Protein AF-A0A2N5K0R5-F1 (afdb_monomer_lite)

Secondary structure (DSSP, 8-state):
-----HHHHBSEEEEEEE----TTSPTTPPP--EEEEEEB-BTTB-B-TTGGGEEEEEETTT--EEEEEE-SS-BSS-SSSTT--B-SS-SS-TT-TTS-S---TTTTTT--TTTHHHHGGGTTTTSBEEEEEE-TTS-EEEEEETTTTEEEEEETTSSSGGGG-EEPPPPGGGT-TTTT-TTSS--GGGEEEEEEEE-SSEEEEEEEEE-TTT--GGGEEEEEEEEETTTTEEEEEEEEETTS-EEEE----

pLDDT: mean 88.99, std 13.45, range [29.95, 98.75]

Radius of gyration: 18.88 Å; chains: 1; bounding box: 50×38×55 Å

Sequence (253 aa):
MPTANLGQVGSVYGVAYATGTNPAAPVGAQRQKRTFVSAYTKRLTRYGVLGPGGIYVINNSTGTVGGYVTVPDVVPGPNGALYDPGDGSRTLFPNNPGNNRAYTPEMGGLHVENSELNYVPQYVGRTGLGDLDLDAQERYLYTVNLLTKRIVRFDTWSSNPQATYTELPAMSLLSNPSACNGSGASGPRDLQPFGLKVTGTHVYVGFTCTARSSQNRNDLAAGVVRYNLATNAWEGGLWSNGWDGWGLTAFDA

Foldseek 3Di:
DQDDDCQAFKAWDAKEWDQQQDPPDPPPDDRFTKIKTWAFQDQPIWGYQLALQWIKIQRPVVRDIHTDEGDACFADACADPRSRNHNRNDPGQPQCPPVPDDDGRRCRSQRHVPPSPPGRVVCGLQGGWAYWYAEPNNQKIWIASRPVRWIWIFGPPDPRRHVRIDTQDDDVQLVDQCQLQQPVQAGSVQKTWHDWDHYNFKIKIKIWRRCPRPVDLQSTKIWIWIATPVVSDTWFIWMDGPPPDIDRDTPPD

Structure (mmCIF, N/CA/C/O backbone):
data_AF-A0A2N5K0R5-F1
#
_entry.id   AF-A0A2N5K0R5-F1
#
loop_
_atom_site.group_PDB
_atom_site.id
_atom_site.type_symbol
_atom_site.label_atom_id
_atom_site.label_alt_id
_atom_site.label_comp_id
_atom_site.label_asym_id
_atom_site.label_entity_id
_atom_site.label_seq_id
_atom_site.pdbx_PDB_ins_code
_atom_site.Cartn_x
_atom_site.Cartn_y
_atom_site.Cartn_z
_atom_site.occupancy
_atom_site.B_iso_or_equiv
_atom_site.auth_seq_id
_atom_site.auth_comp_id
_atom_site.auth_asym_id
_atom_site.auth_atom_id
_atom_site.pdbx_PDB_model_num
ATOM 1 N N . MET A 1 1 ? -21.760 -13.984 6.821 1.00 52.75 1 MET A N 1
ATOM 2 C CA . MET A 1 1 ? -20.780 -12.882 6.729 1.00 52.75 1 MET A CA 1
ATOM 3 C C . MET A 1 1 ? -21.237 -11.956 5.613 1.00 52.75 1 MET A C 1
ATOM 5 O O . MET A 1 1 ? -21.693 -12.479 4.604 1.00 52.75 1 MET A O 1
ATOM 9 N N . PRO A 1 2 ? -21.185 -10.634 5.790 1.00 61.78 2 PRO A N 1
ATOM 10 C CA . PRO A 1 2 ? -21.524 -9.688 4.732 1.00 61.78 2 PRO A CA 1
ATOM 11 C C . PRO A 1 2 ? -20.508 -9.825 3.596 1.00 61.78 2 PRO A C 1
ATOM 13 O O . PRO A 1 2 ? -19.303 -9.842 3.845 1.00 61.78 2 PRO A O 1
ATOM 16 N N . THR A 1 3 ? -20.984 -9.972 2.363 1.00 73.38 3 THR A N 1
ATOM 17 C CA . THR A 1 3 ? -20.138 -10.150 1.178 1.00 73.38 3 THR A CA 1
ATOM 18 C C . THR A 1 3 ? -19.901 -8.803 0.507 1.00 73.38 3 THR A C 1
ATOM 20 O O . THR A 1 3 ? -20.838 -8.215 -0.032 1.00 73.38 3 THR A O 1
ATOM 23 N N . ALA A 1 4 ? -18.658 -8.318 0.527 1.00 85.25 4 ALA A N 1
ATOM 24 C CA . ALA A 1 4 ? -18.255 -7.183 -0.299 1.00 85.25 4 ALA A CA 1
ATOM 25 C C . ALA A 1 4 ? -18.341 -7.560 -1.787 1.00 85.25 4 ALA A C 1
ATOM 27 O O . ALA A 1 4 ? -17.994 -8.682 -2.164 1.00 85.25 4 ALA A O 1
ATOM 28 N N . ASN A 1 5 ? -18.797 -6.635 -2.630 1.00 89.06 5 ASN A N 1
ATOM 29 C CA . ASN A 1 5 ? -18.862 -6.839 -4.078 1.00 89.06 5 ASN A CA 1
ATOM 30 C C . ASN A 1 5 ? -17.756 -6.071 -4.825 1.00 89.06 5 ASN A C 1
ATOM 32 O O . ASN A 1 5 ? -17.083 -5.204 -4.263 1.00 89.06 5 ASN A O 1
ATOM 36 N N . LEU A 1 6 ? -17.594 -6.382 -6.117 1.00 87.12 6 LEU A N 1
ATOM 37 C CA . LEU A 1 6 ? -16.570 -5.778 -6.975 1.00 87.12 6 LEU A CA 1
ATOM 38 C C . LEU A 1 6 ? -16.653 -4.244 -7.010 1.00 87.12 6 LEU A C 1
ATOM 40 O O . LEU A 1 6 ? -15.619 -3.590 -6.986 1.00 87.12 6 LEU A O 1
ATOM 44 N N . GLY A 1 7 ? -17.858 -3.671 -7.039 1.00 85.94 7 GLY A N 1
ATOM 45 C CA . GLY A 1 7 ? -18.038 -2.219 -7.076 1.00 85.94 7 GLY A CA 1
ATOM 46 C C . GLY A 1 7 ? -17.603 -1.521 -5.787 1.00 85.94 7 GLY A C 1
ATOM 47 O O . GLY A 1 7 ? -17.261 -0.349 -5.822 1.00 85.94 7 GLY A O 1
ATOM 48 N N . GLN A 1 8 ? -17.580 -2.229 -4.656 1.00 91.12 8 GLN A N 1
ATOM 49 C CA . GLN A 1 8 ? -17.204 -1.651 -3.365 1.00 91.12 8 GLN A CA 1
ATOM 50 C C . GLN A 1 8 ? -15.693 -1.663 -3.140 1.00 91.12 8 GLN A C 1
ATOM 52 O O . GLN A 1 8 ? -15.139 -0.647 -2.734 1.00 91.12 8 GLN A O 1
ATOM 57 N N . VAL A 1 9 ? -15.036 -2.801 -3.386 1.00 93.75 9 VAL A N 1
ATOM 58 C CA . VAL A 1 9 ? -13.623 -3.007 -3.005 1.00 93.75 9 VAL A CA 1
ATOM 59 C C . VAL A 1 9 ? -12.702 -3.314 -4.187 1.00 93.75 9 VAL A C 1
ATOM 61 O O . VAL A 1 9 ? -11.490 -3.153 -4.076 1.00 93.75 9 VAL A O 1
ATOM 64 N N . GLY A 1 10 ? -13.256 -3.714 -5.335 1.00 95.00 10 GLY A N 1
ATOM 65 C CA . GLY A 1 10 ? -12.487 -4.061 -6.528 1.00 95.00 10 GLY A CA 1
ATOM 66 C C . GLY A 1 10 ? -11.485 -5.195 -6.309 1.00 95.00 10 GLY A C 1
ATOM 67 O O . GLY A 1 10 ? -11.734 -6.158 -5.581 1.00 95.00 10 GLY A O 1
ATOM 68 N N . SER A 1 11 ? -10.336 -5.078 -6.970 1.00 95.44 11 SER A N 1
ATOM 69 C CA . SER A 1 11 ? -9.191 -5.958 -6.764 1.00 95.44 11 SER A CA 1
ATOM 70 C C . SER A 1 11 ? -8.469 -5.665 -5.445 1.00 95.44 11 SER A C 1
ATOM 72 O O . SER A 1 11 ? -7.890 -4.593 -5.275 1.00 95.44 11 SER A O 1
ATOM 74 N N . VAL A 1 12 ? -8.435 -6.656 -4.548 1.00 96.69 12 VAL A N 1
ATOM 75 C CA . VAL A 1 12 ? -7.760 -6.569 -3.241 1.00 96.69 12 VAL A CA 1
ATOM 76 C C . VAL A 1 12 ? -6.758 -7.701 -3.002 1.00 96.69 12 VAL A C 1
ATOM 78 O O . VAL A 1 12 ? -6.875 -8.768 -3.619 1.00 96.69 12 VAL A O 1
ATOM 81 N N . TYR A 1 13 ? -5.789 -7.485 -2.108 1.00 96.88 13 TYR A N 1
ATOM 82 C CA . TYR A 1 13 ? -4.876 -8.535 -1.629 1.00 96.88 13 TYR A CA 1
ATOM 83 C C . TYR A 1 13 ? -4.703 -8.525 -0.107 1.00 96.88 13 TYR A C 1
ATOM 85 O O . TYR A 1 13 ? -5.049 -9.516 0.532 1.00 96.88 13 TYR A O 1
ATOM 93 N N . GLY A 1 14 ? -4.156 -7.447 0.466 1.00 97.06 14 GLY A N 1
ATOM 94 C CA . GLY A 1 14 ? -3.845 -7.391 1.895 1.00 97.06 14 GLY A CA 1
ATOM 95 C C . GLY A 1 14 ? -5.114 -7.441 2.733 1.00 97.06 14 GLY A C 1
ATOM 96 O O . GLY A 1 14 ? -6.145 -6.901 2.323 1.00 97.06 14 GLY A O 1
ATOM 97 N N . VAL A 1 15 ? -5.048 -8.093 3.894 1.00 97.31 15 VAL A N 1
ATOM 98 C CA . VAL A 1 15 ? -6.184 -8.227 4.811 1.00 97.31 15 VAL A CA 1
ATOM 99 C C . VAL A 1 15 ? -5.730 -8.119 6.262 1.00 97.31 15 VAL A C 1
ATOM 101 O O . VAL A 1 15 ? -4.807 -8.804 6.677 1.00 97.31 15 VAL A O 1
ATOM 104 N N . ALA A 1 16 ? -6.423 -7.302 7.052 1.00 97.88 16 ALA A N 1
ATOM 105 C CA . ALA A 1 16 ? -6.208 -7.216 8.495 1.00 97.88 16 ALA A CA 1
ATOM 106 C C . ALA A 1 16 ? -7.545 -7.235 9.236 1.00 97.88 16 ALA A C 1
ATOM 108 O O . ALA A 1 16 ? -8.521 -6.628 8.794 1.00 97.88 16 ALA A O 1
ATOM 109 N N . TYR A 1 17 ? -7.600 -7.915 10.379 1.00 96.44 17 TYR A N 1
ATOM 110 C CA . TYR A 1 17 ? -8.804 -8.004 11.202 1.00 96.44 17 TYR A CA 1
ATOM 111 C C . TYR A 1 17 ? -8.578 -7.343 12.561 1.00 96.44 17 TYR A C 1
ATOM 113 O O . TYR A 1 17 ? -7.690 -7.745 13.307 1.00 96.44 17 TYR A O 1
ATOM 121 N N . ALA A 1 18 ? -9.421 -6.366 12.889 1.00 95.69 18 ALA A N 1
ATOM 122 C CA . ALA A 1 18 ? -9.497 -5.746 14.203 1.00 95.69 18 ALA A CA 1
ATOM 123 C C . ALA A 1 18 ? -10.693 -6.305 14.979 1.00 95.69 18 ALA A C 1
ATOM 125 O O . ALA A 1 18 ? -11.836 -6.294 14.506 1.00 95.69 18 ALA A O 1
ATOM 126 N N . THR A 1 19 ? -10.450 -6.722 16.216 1.00 93.56 19 THR A N 1
ATOM 127 C CA . THR A 1 19 ? -11.483 -7.098 17.188 1.00 93.56 19 THR A CA 1
ATOM 128 C C . THR A 1 19 ? -12.291 -5.895 17.682 1.00 93.56 19 THR A C 1
ATOM 130 O O . THR A 1 19 ? -13.370 -6.079 18.256 1.00 93.56 19 THR A O 1
ATOM 133 N N . GLY A 1 20 ? -11.790 -4.678 17.451 1.00 87.44 20 GLY A N 1
ATOM 134 C CA . GLY A 1 20 ? -12.379 -3.438 17.947 1.00 87.44 20 GLY A CA 1
ATOM 135 C C . GLY A 1 20 ? -11.923 -3.119 19.365 1.00 87.44 20 GLY A C 1
ATOM 136 O O . GLY A 1 20 ? -12.644 -2.437 20.096 1.00 87.44 20 GLY A O 1
ATOM 137 N N . THR A 1 21 ? -10.770 -3.652 19.775 1.00 87.38 21 THR A N 1
ATOM 138 C CA . THR A 1 21 ? -10.188 -3.354 21.082 1.00 87.38 21 THR A CA 1
ATOM 139 C C . THR A 1 21 ? -9.549 -1.972 21.017 1.00 87.38 21 THR A C 1
ATOM 141 O O . THR A 1 21 ? -8.555 -1.762 20.338 1.00 87.38 21 THR A O 1
ATOM 144 N N . ASN A 1 22 ? -10.145 -1.015 21.723 1.00 88.19 22 ASN A N 1
ATOM 145 C CA . ASN A 1 22 ? -9.608 0.329 21.882 1.00 88.19 22 ASN A CA 1
ATOM 146 C C . ASN A 1 22 ? -9.674 0.696 23.373 1.00 88.19 22 ASN A C 1
ATOM 148 O O . ASN A 1 22 ? -10.747 1.058 23.859 1.00 88.19 22 ASN A O 1
ATOM 152 N N . PRO A 1 23 ? -8.558 0.592 24.114 1.00 85.56 23 PRO A N 1
ATOM 153 C CA . PRO A 1 23 ? -8.482 0.990 25.519 1.00 85.56 23 PRO A CA 1
ATOM 154 C C . PRO A 1 23 ? -8.810 2.467 25.777 1.00 85.56 23 PRO A C 1
ATOM 156 O O . PRO A 1 23 ? -9.144 2.815 26.904 1.00 85.56 23 PRO A O 1
ATOM 159 N N . ALA A 1 24 ? -8.724 3.328 24.759 1.00 83.00 24 ALA A N 1
ATOM 160 C CA . ALA A 1 24 ? -9.085 4.740 24.850 1.00 83.00 24 ALA A CA 1
ATOM 161 C C . ALA A 1 24 ? -10.570 5.013 24.536 1.00 83.00 24 ALA A C 1
ATOM 163 O O . ALA A 1 24 ? -11.002 6.166 24.577 1.00 83.00 24 ALA A O 1
ATOM 164 N N . ALA A 1 25 ? -11.367 3.991 24.201 1.00 85.19 25 ALA A N 1
ATOM 165 C CA . ALA A 1 25 ? -12.791 4.171 23.940 1.00 85.19 25 ALA A CA 1
ATOM 166 C C . ALA A 1 25 ? -13.568 4.493 25.235 1.00 85.19 25 ALA A C 1
ATOM 168 O O . ALA A 1 25 ? -13.226 3.969 26.299 1.00 85.19 25 ALA A O 1
ATOM 169 N N . PRO A 1 26 ? -14.647 5.301 25.163 1.00 86.50 26 PRO A N 1
ATOM 170 C CA . PRO A 1 26 ? -15.515 5.551 26.309 1.00 86.50 26 PRO A CA 1
ATOM 171 C C . PRO A 1 26 ? -16.026 4.253 26.941 1.00 86.50 26 PRO A C 1
ATOM 173 O O . PRO A 1 26 ? -16.330 3.282 26.241 1.00 86.50 26 PRO A O 1
ATOM 176 N N . VAL A 1 27 ? -16.168 4.246 28.268 1.00 86.94 27 VAL A N 1
ATOM 177 C CA . VAL A 1 27 ? -16.727 3.100 28.998 1.00 86.94 27 VAL A CA 1
ATOM 178 C C . VAL A 1 27 ? -18.109 2.760 28.429 1.00 86.94 27 VAL A C 1
ATOM 180 O O . VAL A 1 27 ? -18.975 3.623 28.322 1.00 86.94 27 VAL A O 1
ATOM 183 N N . GLY A 1 28 ? -18.306 1.496 28.044 1.00 83.69 28 GLY A N 1
ATOM 184 C CA . GLY A 1 28 ? -19.554 1.013 27.441 1.00 83.69 28 GLY A CA 1
ATOM 185 C C . GLY A 1 28 ? -19.654 1.176 25.918 1.00 83.69 28 GLY A C 1
ATOM 186 O O . GLY A 1 28 ? -20.652 0.748 25.335 1.00 83.69 28 GLY A O 1
ATOM 187 N N . ALA A 1 29 ? -18.638 1.737 25.251 1.00 84.69 29 ALA A N 1
ATOM 188 C CA . ALA A 1 29 ? -18.601 1.796 23.794 1.00 84.69 29 ALA A CA 1
ATOM 189 C C . ALA A 1 29 ? -18.628 0.387 23.173 1.00 84.69 29 ALA A C 1
ATOM 191 O O . ALA A 1 29 ? -17.930 -0.534 23.605 1.00 84.69 29 ALA A O 1
ATOM 192 N N . GLN A 1 30 ? -19.437 0.227 22.124 1.00 84.31 30 GLN A N 1
ATOM 193 C CA . GLN A 1 30 ? -19.546 -1.035 21.398 1.00 84.31 30 GLN A CA 1
ATOM 194 C C . GLN A 1 30 ? -18.258 -1.319 20.622 1.00 84.31 30 GLN A C 1
ATOM 196 O O . GLN A 1 30 ? -17.796 -0.479 19.844 1.00 84.31 30 GLN A O 1
ATOM 201 N N . ARG A 1 31 ? -17.712 -2.530 20.779 1.00 87.00 31 ARG A N 1
ATOM 202 C CA . ARG A 1 31 ? -16.552 -2.978 19.999 1.00 87.00 31 ARG A CA 1
ATOM 203 C C . ARG A 1 31 ? -16.923 -3.088 18.522 1.00 87.00 31 ARG A C 1
ATOM 205 O O . ARG A 1 31 ? -17.847 -3.813 18.149 1.00 87.00 31 ARG A O 1
ATOM 212 N N . GLN A 1 32 ? -16.169 -2.392 17.682 1.00 87.19 32 GLN A N 1
ATOM 213 C CA . GLN A 1 32 ? -16.345 -2.419 16.235 1.00 87.19 32 GLN A CA 1
ATOM 214 C C . GLN A 1 32 ? -15.381 -3.437 15.630 1.00 87.19 32 GLN A C 1
ATOM 216 O O . GLN A 1 32 ? -14.203 -3.138 15.430 1.00 87.19 32 GLN A O 1
ATOM 221 N N . LYS A 1 33 ? -15.885 -4.639 15.336 1.00 93.38 33 LYS A N 1
ATOM 222 C CA . LYS A 1 33 ? -15.117 -5.653 14.607 1.00 93.38 33 LYS A CA 1
ATOM 223 C C . LYS A 1 33 ? -14.987 -5.204 13.158 1.00 93.38 33 LYS A C 1
ATOM 225 O O . LYS A 1 33 ? -16.002 -4.943 12.510 1.00 93.38 33 LYS A O 1
ATOM 230 N N . ARG A 1 34 ? -13.762 -5.086 12.657 1.00 94.81 34 ARG A N 1
ATOM 231 C CA . ARG A 1 34 ? -13.482 -4.531 11.327 1.00 94.81 34 ARG A CA 1
ATOM 232 C C . ARG A 1 34 ? -12.538 -5.446 10.565 1.00 94.81 34 ARG A C 1
ATOM 234 O O . ARG A 1 34 ? -11.538 -5.888 11.116 1.00 94.81 34 ARG A O 1
ATOM 241 N N . THR A 1 35 ? -12.834 -5.685 9.295 1.00 96.88 35 THR A N 1
ATOM 242 C CA . THR A 1 35 ? -11.908 -6.314 8.348 1.00 96.88 35 THR A CA 1
ATOM 243 C C . THR A 1 35 ? -11.479 -5.257 7.347 1.00 96.88 35 THR A C 1
ATOM 245 O O . THR A 1 35 ? -12.324 -4.685 6.661 1.00 96.88 35 THR A O 1
ATOM 248 N N . PHE A 1 36 ? -10.184 -4.984 7.279 1.00 98.06 36 PHE A N 1
ATOM 249 C CA . PHE A 1 36 ? -9.587 -4.076 6.312 1.00 98.06 36 PHE A CA 1
ATOM 250 C C . PHE A 1 36 ? -9.066 -4.869 5.124 1.00 98.06 36 PHE A C 1
ATOM 252 O O . PHE A 1 36 ? -8.516 -5.952 5.315 1.00 98.06 36 PHE A O 1
ATOM 259 N N . VAL A 1 37 ? -9.218 -4.325 3.919 1.00 97.94 37 VAL A N 1
ATOM 260 C CA . VAL A 1 37 ? -8.640 -4.892 2.696 1.00 97.94 37 VAL A CA 1
ATOM 261 C C . VAL A 1 37 ? -7.990 -3.804 1.851 1.00 97.94 37 VAL A C 1
ATOM 263 O O . VAL A 1 37 ? -8.532 -2.705 1.747 1.00 97.94 37 VAL A O 1
ATOM 266 N N . SER A 1 38 ? -6.832 -4.091 1.260 1.00 98.19 38 SER A N 1
ATOM 267 C CA . SER A 1 38 ? -6.057 -3.121 0.476 1.00 98.19 38 SER A CA 1
ATOM 268 C C . SER A 1 38 ? -6.185 -3.368 -1.026 1.00 98.19 38 SER A C 1
ATOM 270 O O . SER A 1 38 ? -6.202 -4.516 -1.481 1.00 98.19 38 SER A O 1
ATOM 272 N N . ALA A 1 39 ? -6.282 -2.286 -1.800 1.00 98.25 39 ALA A N 1
ATOM 273 C CA . ALA A 1 39 ? -6.324 -2.315 -3.255 1.00 98.25 39 ALA A CA 1
ATOM 274 C C . ALA A 1 39 ? -5.012 -2.863 -3.825 1.00 98.25 39 ALA A C 1
ATOM 276 O O . ALA A 1 39 ? -3.928 -2.404 -3.478 1.00 98.25 39 ALA A O 1
ATOM 277 N N . TYR A 1 40 ? -5.107 -3.822 -4.741 1.00 97.38 40 TYR A N 1
ATOM 278 C CA . TYR A 1 40 ? -3.944 -4.465 -5.347 1.00 97.38 40 TYR A CA 1
ATOM 279 C C . TYR A 1 40 ? -4.123 -4.600 -6.853 1.00 97.38 40 TYR A C 1
ATOM 281 O O . TYR A 1 40 ? -5.203 -4.928 -7.342 1.00 97.38 40 TYR A O 1
ATOM 289 N N . THR A 1 41 ? -3.047 -4.395 -7.604 1.00 95.69 41 THR A N 1
ATOM 290 C CA . THR A 1 41 ? -3.090 -4.475 -9.066 1.00 95.69 41 THR A CA 1
ATOM 291 C C . THR A 1 41 ? -3.192 -5.927 -9.531 1.00 95.69 41 THR A C 1
ATOM 293 O O . THR A 1 41 ? -2.247 -6.703 -9.381 1.00 95.69 41 THR A O 1
ATOM 296 N N . LYS A 1 42 ? -4.315 -6.293 -10.160 1.00 93.00 42 LYS A N 1
ATOM 297 C CA . LYS A 1 42 ? -4.504 -7.588 -10.838 1.00 93.00 42 LYS A CA 1
ATOM 298 C C . LYS A 1 42 ? -4.857 -7.360 -12.297 1.00 93.00 42 LYS A C 1
ATOM 300 O O . LYS A 1 42 ? -5.601 -6.447 -12.626 1.00 93.00 42 LYS A O 1
ATOM 305 N N . ARG A 1 43 ? -4.370 -8.229 -13.184 1.00 89.50 43 ARG A N 1
ATOM 306 C CA . ARG A 1 43 ? -4.781 -8.194 -14.596 1.00 89.50 43 ARG A CA 1
ATOM 307 C C . ARG A 1 43 ? -6.292 -8.386 -14.715 1.00 89.50 43 ARG A C 1
ATOM 309 O O . ARG A 1 43 ? -6.866 -9.210 -14.001 1.00 89.50 43 ARG A O 1
ATOM 316 N N . LEU A 1 44 ? -6.901 -7.669 -15.656 1.00 86.44 44 LEU A N 1
ATOM 317 C CA . LEU A 1 44 ? -8.312 -7.786 -16.038 1.00 86.44 44 LEU A CA 1
ATOM 318 C C . LEU A 1 44 ? -9.304 -7.510 -14.897 1.00 86.44 44 LEU A C 1
ATOM 320 O O . LEU A 1 44 ? -10.475 -7.871 -14.999 1.00 86.44 44 LEU A O 1
ATOM 324 N N . THR A 1 45 ? -8.853 -6.886 -13.807 1.00 90.38 45 THR A N 1
ATOM 325 C CA . THR A 1 45 ? -9.691 -6.595 -12.644 1.00 90.38 45 THR A CA 1
ATOM 326 C C . THR A 1 45 ? -9.455 -5.164 -12.198 1.00 90.38 45 THR A C 1
ATOM 328 O O . THR A 1 45 ? -8.366 -4.820 -11.762 1.00 90.38 45 THR A O 1
ATOM 331 N N . ARG A 1 46 ? -10.506 -4.355 -12.286 1.00 92.31 46 ARG A N 1
ATOM 332 C CA . ARG A 1 46 ? -10.538 -2.955 -11.848 1.00 92.31 46 ARG A CA 1
ATOM 333 C C . ARG A 1 46 ? -10.421 -2.808 -10.325 1.00 92.31 46 ARG A C 1
ATOM 335 O O . ARG A 1 46 ? -10.722 -3.738 -9.568 1.00 92.31 46 ARG A O 1
ATOM 342 N N . TYR A 1 47 ? -10.010 -1.625 -9.883 1.00 95.56 47 TYR A N 1
ATOM 343 C CA . TYR A 1 47 ? -10.025 -1.218 -8.478 1.00 95.56 47 TYR A CA 1
ATOM 344 C C . TYR A 1 47 ? -11.444 -0.866 -8.012 1.00 95.56 47 TYR A C 1
ATOM 346 O O . TYR A 1 47 ? -12.372 -0.769 -8.815 1.00 95.56 47 TYR A O 1
ATOM 354 N N . GLY A 1 48 ? -11.609 -0.705 -6.698 1.00 95.31 48 GLY A N 1
ATOM 355 C CA . GLY A 1 48 ? -12.839 -0.179 -6.112 1.00 95.31 48 GLY A CA 1
ATOM 356 C C . GLY A 1 48 ? -12.909 1.347 -6.194 1.00 95.31 48 GLY A C 1
ATOM 357 O O . GLY A 1 48 ? -12.060 1.997 -6.806 1.00 95.31 48 GLY A O 1
ATOM 358 N N . VAL A 1 49 ? -13.902 1.919 -5.513 1.00 94.50 49 VAL A N 1
ATOM 359 C CA . VAL A 1 49 ? -14.216 3.362 -5.554 1.00 94.50 49 VAL A CA 1
ATOM 360 C C . VAL A 1 49 ? -13.090 4.280 -5.075 1.00 94.50 49 VAL A C 1
ATOM 362 O O . VAL A 1 49 ? -13.065 5.446 -5.447 1.00 94.50 49 VAL A O 1
ATOM 365 N N . LEU A 1 50 ? -12.157 3.777 -4.261 1.00 97.06 50 LEU A N 1
ATOM 366 C CA . LEU A 1 50 ? -10.997 4.543 -3.788 1.00 97.06 50 LEU A CA 1
ATOM 367 C C . LEU A 1 50 ? -9.769 4.394 -4.701 1.00 97.06 50 LEU A C 1
ATOM 369 O O . LEU A 1 50 ? -8.713 4.964 -4.438 1.00 97.06 50 LEU A O 1
ATOM 373 N N . GLY A 1 51 ? -9.891 3.605 -5.765 1.00 96.94 51 GLY A N 1
ATOM 374 C CA . GLY A 1 51 ? -8.829 3.355 -6.720 1.00 96.94 51 GLY A CA 1
ATOM 375 C C . GLY A 1 51 ? -7.637 2.575 -6.153 1.00 96.94 51 GLY A C 1
ATOM 376 O O . GLY A 1 51 ? -7.795 1.802 -5.201 1.00 96.94 51 GLY A O 1
ATOM 377 N N . PRO A 1 52 ? -6.445 2.716 -6.761 1.00 97.19 52 PRO A N 1
ATOM 378 C CA . PRO A 1 52 ? -5.298 1.840 -6.516 1.00 97.19 52 PRO A CA 1
ATOM 379 C C . PRO A 1 52 ? -4.678 2.019 -5.128 1.00 97.19 52 PRO A C 1
ATOM 381 O O . PRO A 1 52 ? -3.976 1.128 -4.662 1.00 97.19 52 PRO A O 1
ATOM 384 N N . GLY A 1 53 ? -4.939 3.150 -4.470 1.00 98.12 53 GLY A N 1
ATOM 385 C CA . GLY A 1 53 ? -4.450 3.458 -3.125 1.00 98.12 53 GLY A CA 1
ATOM 386 C C . GLY A 1 53 ? -5.465 3.147 -2.033 1.00 98.12 53 GLY A C 1
ATOM 387 O O . GLY A 1 53 ? -5.233 3.463 -0.869 1.00 98.12 53 GLY A O 1
ATOM 388 N N . GLY A 1 54 ? -6.617 2.585 -2.400 1.00 98.38 54 GLY A N 1
ATOM 389 C CA . GLY A 1 54 ? -7.729 2.377 -1.489 1.00 98.38 54 GLY A CA 1
ATOM 390 C C . GLY A 1 54 ? -7.454 1.307 -0.442 1.00 98.38 54 GLY A C 1
ATOM 391 O O . GLY A 1 54 ? -7.122 0.170 -0.770 1.00 98.38 54 GLY A O 1
ATOM 392 N N . ILE A 1 55 ? -7.697 1.641 0.820 1.00 98.75 55 ILE A N 1
ATOM 393 C CA . ILE A 1 55 ? -7.979 0.666 1.870 1.00 98.75 55 ILE A CA 1
ATOM 394 C C . ILE A 1 55 ? -9.476 0.745 2.154 1.00 98.75 55 ILE A C 1
ATOM 396 O O . ILE A 1 55 ? -10.024 1.825 2.377 1.00 98.75 55 ILE A O 1
ATOM 400 N N . TYR A 1 56 ? -10.141 -0.402 2.151 1.00 98.12 56 TYR A N 1
ATOM 401 C CA . TYR A 1 56 ? -11.572 -0.533 2.406 1.00 98.12 56 TYR A CA 1
ATOM 402 C C . TYR A 1 56 ? -11.796 -1.208 3.752 1.00 98.12 56 TYR A C 1
ATOM 404 O O . TYR A 1 56 ? -10.955 -1.975 4.221 1.00 98.12 56 TYR A O 1
ATOM 412 N N . VAL A 1 57 ? -12.945 -0.944 4.367 1.00 96.94 57 VAL A N 1
ATOM 413 C CA . VAL A 1 57 ? -13.341 -1.535 5.642 1.00 96.94 57 VAL A CA 1
ATOM 414 C C . VAL A 1 57 ? -14.695 -2.216 5.519 1.00 96.94 57 VAL A C 1
ATOM 416 O O . VAL A 1 57 ? -15.662 -1.666 4.991 1.00 96.94 57 VAL A O 1
ATOM 419 N N . ILE A 1 58 ? -14.760 -3.429 6.048 1.00 95.50 58 ILE A N 1
ATOM 420 C CA . ILE A 1 58 ? -15.985 -4.171 6.302 1.00 95.50 58 ILE A CA 1
ATOM 421 C C . ILE A 1 58 ? -16.223 -4.075 7.806 1.00 95.50 58 ILE A C 1
ATOM 423 O O . ILE A 1 58 ? -15.399 -4.536 8.596 1.00 95.50 58 ILE A O 1
ATOM 427 N N . ASN A 1 59 ? -17.332 -3.469 8.220 1.00 92.50 59 ASN A N 1
ATOM 428 C CA . ASN A 1 59 ? -17.781 -3.550 9.603 1.00 92.50 59 ASN A CA 1
ATOM 429 C C . ASN A 1 59 ? -18.443 -4.917 9.796 1.00 92.50 59 ASN A C 1
ATOM 431 O O . ASN A 1 59 ? -19.528 -5.175 9.282 1.00 92.50 59 ASN A O 1
ATOM 435 N N . ASN A 1 60 ? -17.789 -5.815 10.524 1.00 91.12 60 ASN A N 1
ATOM 436 C CA . ASN A 1 60 ? -18.276 -7.174 10.737 1.00 91.12 60 ASN A CA 1
ATOM 437 C C . ASN A 1 60 ? -19.456 -7.230 11.721 1.00 91.12 60 ASN A C 1
ATOM 439 O O . ASN A 1 60 ? -20.132 -8.256 11.774 1.00 91.12 60 ASN A O 1
ATOM 443 N N . SER A 1 61 ? -19.707 -6.161 12.487 1.00 86.12 61 SER A N 1
ATOM 444 C CA . SER A 1 61 ? -20.846 -6.062 13.407 1.00 86.12 61 SER A CA 1
ATOM 445 C C . SER A 1 61 ? -22.139 -5.669 12.682 1.00 86.12 61 SER A C 1
ATOM 447 O O . SER A 1 61 ? -23.192 -6.218 12.987 1.00 86.12 61 SER A O 1
ATOM 449 N N . THR A 1 62 ? -22.073 -4.742 11.721 1.00 88.75 62 THR A N 1
ATOM 450 C CA . THR A 1 62 ? -23.251 -4.228 10.983 1.00 88.75 62 THR A CA 1
ATOM 451 C C . THR A 1 62 ? -23.381 -4.790 9.569 1.00 88.75 62 THR A C 1
ATOM 453 O O . THR A 1 62 ? -24.443 -4.734 8.960 1.00 88.75 62 THR A O 1
ATOM 456 N N . GLY A 1 63 ? -22.284 -5.302 9.026 1.00 88.94 63 GLY A N 1
ATOM 457 C CA . GLY A 1 63 ? -22.162 -5.768 7.657 1.00 88.94 63 GLY A CA 1
ATOM 458 C C . GLY A 1 63 ? -22.015 -4.706 6.582 1.00 88.94 63 GLY A C 1
ATOM 459 O O . GLY A 1 63 ? -22.083 -5.021 5.396 1.00 88.94 63 GLY A O 1
ATOM 460 N N . THR A 1 64 ? -21.773 -3.461 6.978 1.00 92.44 64 THR A N 1
ATOM 461 C CA . THR A 1 64 ? -21.534 -2.363 6.043 1.00 92.44 64 THR A CA 1
ATOM 462 C C . THR A 1 64 ? -20.120 -2.425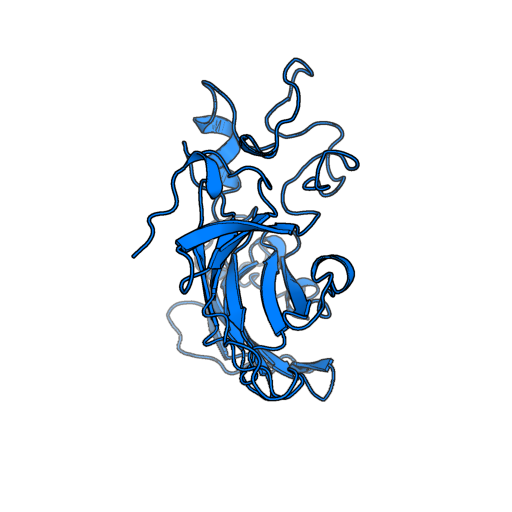 5.474 1.00 92.44 64 THR A C 1
ATOM 464 O O . THR A 1 64 ? -19.163 -2.650 6.216 1.00 92.44 64 THR A O 1
ATOM 467 N N . VAL A 1 65 ? -19.984 -2.164 4.176 1.00 95.31 65 VAL A N 1
ATOM 468 C CA . VAL A 1 65 ? -18.699 -2.080 3.467 1.00 95.31 65 VAL A CA 1
ATOM 469 C C . VAL A 1 65 ? -18.519 -0.656 2.956 1.00 95.31 65 VAL A C 1
ATOM 471 O O . VAL A 1 65 ? -19.463 -0.086 2.408 1.00 95.31 65 VAL A O 1
ATOM 474 N N . GLY A 1 66 ? -17.326 -0.089 3.110 1.00 94.94 66 GLY A N 1
ATOM 475 C CA . GLY A 1 66 ? -17.021 1.254 2.625 1.00 94.94 66 GLY A CA 1
ATOM 476 C C . GLY A 1 66 ? -15.528 1.504 2.450 1.00 94.94 66 GLY A C 1
ATOM 477 O O . GLY A 1 66 ? -14.692 0.679 2.819 1.00 94.94 66 GLY A O 1
ATOM 478 N N . GLY A 1 67 ? -15.198 2.661 1.881 1.00 96.62 67 GLY A N 1
ATOM 479 C CA . GLY A 1 67 ? -13.831 3.171 1.876 1.00 96.62 67 GLY A CA 1
ATOM 480 C C . GLY A 1 67 ? -13.367 3.520 3.292 1.00 96.62 67 GLY A C 1
ATOM 481 O O . GLY A 1 67 ? -14.169 3.973 4.108 1.00 96.62 67 GLY A O 1
ATOM 482 N N . TYR A 1 68 ? -12.089 3.292 3.586 1.00 97.88 68 TYR A N 1
ATOM 483 C CA . TYR A 1 68 ? -11.484 3.625 4.874 1.00 97.88 68 TYR A CA 1
ATOM 484 C C . TYR A 1 68 ? -10.499 4.790 4.745 1.00 97.88 68 TYR A C 1
ATOM 486 O O . TYR A 1 68 ? -10.736 5.849 5.318 1.00 97.88 68 TYR A O 1
ATOM 494 N N . VAL A 1 69 ? -9.427 4.607 3.972 1.00 98.69 69 VAL A N 1
ATOM 495 C CA . VAL A 1 69 ? -8.381 5.612 3.712 1.00 98.69 69 VAL A CA 1
ATOM 496 C C . VAL A 1 69 ? -7.784 5.400 2.321 1.00 98.69 69 VAL A C 1
ATOM 498 O O . VAL A 1 69 ? -7.965 4.337 1.721 1.00 98.69 69 VAL A O 1
ATOM 501 N N . THR A 1 70 ? -7.052 6.390 1.821 1.00 98.50 70 THR A N 1
ATOM 502 C CA . THR A 1 70 ? -6.286 6.322 0.572 1.00 98.50 70 THR A CA 1
ATOM 503 C C . THR A 1 70 ? -4.807 6.596 0.810 1.00 98.50 70 THR A C 1
ATOM 505 O O . THR A 1 70 ? -4.441 7.497 1.568 1.00 98.50 70 THR A O 1
ATOM 508 N N . VAL A 1 71 ? -3.961 5.823 0.135 1.00 98.69 71 VAL A N 1
ATOM 509 C CA . VAL A 1 71 ? -2.505 5.988 0.075 1.00 98.69 71 VAL A CA 1
ATOM 510 C C . VAL A 1 71 ? -2.142 6.617 -1.279 1.00 98.69 71 VAL A C 1
ATOM 512 O O . VAL A 1 71 ? -2.548 6.061 -2.303 1.00 98.69 71 VAL A O 1
ATOM 515 N N . PRO A 1 72 ? -1.414 7.746 -1.308 1.00 98.25 72 PRO A N 1
ATOM 516 C CA . PRO A 1 72 ? -0.997 8.389 -2.553 1.00 98.25 72 PRO A CA 1
ATOM 517 C C . PRO A 1 72 ? 0.180 7.654 -3.214 1.00 98.25 72 PRO A C 1
ATOM 519 O O . PRO A 1 72 ? 0.752 6.728 -2.634 1.00 98.25 72 PRO A O 1
ATOM 522 N N . ASP A 1 73 ? 0.558 8.083 -4.421 1.00 97.88 73 ASP A N 1
ATOM 523 C CA . ASP A 1 73 ? 1.790 7.658 -5.110 1.00 97.88 73 ASP A CA 1
ATOM 524 C C . ASP A 1 73 ? 1.903 6.131 -5.286 1.00 97.88 73 ASP A C 1
ATOM 526 O O . ASP A 1 73 ? 2.923 5.505 -4.998 1.00 97.88 73 ASP A O 1
ATOM 530 N N . VAL A 1 74 ? 0.821 5.487 -5.713 1.00 98.12 74 VAL A N 1
ATOM 531 C CA . VAL A 1 74 ? 0.702 4.020 -5.815 1.00 98.12 74 VAL A CA 1
ATOM 532 C C . VAL A 1 74 ? 0.739 3.498 -7.251 1.00 98.12 74 VAL A C 1
ATOM 534 O O . VAL A 1 74 ? 0.848 2.284 -7.461 1.00 98.12 74 VAL A O 1
ATOM 537 N N . VAL A 1 75 ? 0.648 4.381 -8.249 1.00 96.94 75 VAL A N 1
ATOM 538 C CA . VAL A 1 75 ? 0.810 4.070 -9.677 1.00 96.94 75 VAL A CA 1
ATOM 539 C C . VAL A 1 75 ? 1.667 5.141 -10.369 1.00 96.94 75 VAL A C 1
ATOM 541 O O . VAL A 1 75 ? 1.645 6.300 -9.963 1.00 96.94 75 VAL A O 1
ATOM 544 N N . PRO A 1 76 ? 2.397 4.807 -11.447 1.00 95.50 76 PRO A N 1
ATOM 545 C CA . PRO A 1 76 ? 3.040 5.824 -12.269 1.00 95.50 76 PRO A CA 1
ATOM 546 C C . PRO A 1 76 ? 1.996 6.750 -12.892 1.00 95.50 76 PRO A C 1
ATOM 548 O O . PRO A 1 76 ? 1.030 6.254 -13.474 1.00 95.50 76 PRO A O 1
ATOM 551 N N . GLY A 1 77 ? 2.176 8.066 -12.839 1.00 95.00 77 GLY A N 1
ATOM 552 C CA . GLY A 1 77 ? 1.194 8.987 -13.422 1.00 95.00 77 GLY A CA 1
ATOM 553 C C . GLY A 1 77 ? 1.348 10.435 -12.971 1.00 95.00 77 GLY A C 1
ATOM 554 O O . GLY A 1 77 ? 2.281 10.742 -12.240 1.00 95.00 77 GLY A O 1
ATOM 555 N N . PRO A 1 78 ? 0.452 11.329 -13.415 1.00 95.38 78 PRO A N 1
ATOM 556 C CA . PRO A 1 78 ? 0.426 12.712 -12.963 1.00 95.38 78 PRO A CA 1
ATOM 557 C C . PRO A 1 78 ? -0.137 12.827 -11.544 1.00 95.38 78 PRO A C 1
ATOM 559 O O . PRO A 1 78 ? -0.982 12.030 -11.132 1.00 95.38 78 PRO A O 1
ATOM 562 N N . ASN A 1 79 ? 0.273 13.884 -10.846 1.00 95.12 79 ASN A N 1
ATOM 563 C CA . ASN A 1 79 ? -0.294 14.278 -9.554 1.00 95.12 79 ASN A CA 1
ATOM 564 C C . ASN A 1 79 ? -1.613 15.046 -9.749 1.00 95.12 79 ASN A C 1
ATOM 566 O O . ASN A 1 79 ? -1.871 15.581 -10.831 1.00 95.12 79 ASN A O 1
ATOM 570 N N . GLY A 1 80 ? -2.425 15.161 -8.694 1.00 93.19 80 GLY A N 1
ATOM 571 C CA . GLY A 1 80 ? -3.626 16.006 -8.678 1.00 93.19 80 GLY A CA 1
ATOM 572 C C . GLY A 1 80 ? -4.895 15.329 -9.200 1.00 93.19 80 GLY A C 1
ATOM 573 O O . GLY A 1 80 ? -5.910 15.996 -9.403 1.00 93.19 80 GLY A O 1
ATOM 574 N N . ALA A 1 81 ? -4.855 14.017 -9.446 1.00 94.25 81 ALA A N 1
ATOM 575 C CA . ALA A 1 81 ? -6.053 13.231 -9.721 1.00 94.25 81 ALA A CA 1
ATOM 576 C C . ALA A 1 81 ? -6.791 12.892 -8.415 1.00 94.25 81 ALA A C 1
ATOM 578 O O . ALA A 1 81 ? -6.222 12.955 -7.331 1.00 94.25 81 ALA A O 1
ATOM 579 N N . LEU A 1 82 ? -8.063 12.487 -8.496 1.00 95.81 82 LEU A N 1
ATOM 580 C CA . LEU A 1 82 ? -8.815 12.092 -7.302 1.00 95.81 82 LEU A CA 1
ATOM 581 C C . LEU A 1 82 ? -8.087 10.955 -6.551 1.00 95.81 82 LEU A C 1
ATOM 583 O O . LEU A 1 82 ? -7.812 9.909 -7.146 1.00 95.81 82 LEU A O 1
ATOM 587 N N . TYR A 1 83 ? -7.833 11.181 -5.255 1.00 95.75 83 TYR A N 1
ATOM 588 C CA . TYR A 1 83 ? -7.044 10.340 -4.334 1.00 95.75 83 TYR A CA 1
ATOM 589 C C . TYR A 1 83 ? -5.528 10.303 -4.585 1.00 95.75 83 TYR A C 1
ATOM 591 O O . TYR A 1 83 ? -4.846 9.484 -3.975 1.00 95.75 83 TYR A O 1
ATOM 599 N N . ASP A 1 84 ? -5.018 11.167 -5.467 1.00 96.88 84 ASP A N 1
ATOM 600 C CA . ASP A 1 84 ? -3.596 11.339 -5.792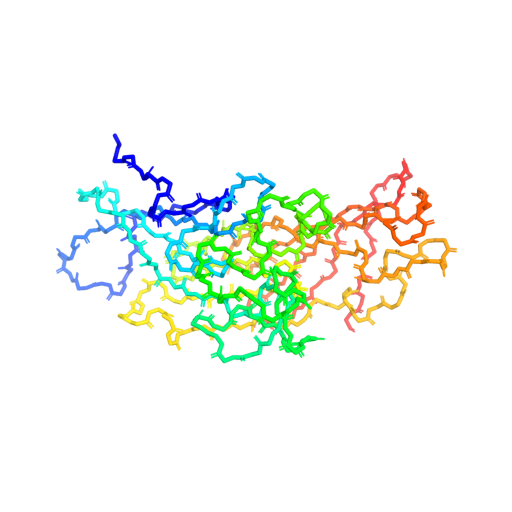 1.00 96.88 84 ASP A CA 1
ATOM 601 C C . ASP A 1 84 ? -2.814 10.023 -5.977 1.00 96.88 84 ASP A C 1
ATOM 603 O O . ASP A 1 84 ? -1.762 9.819 -5.374 1.00 96.88 84 ASP A O 1
ATOM 607 N N . PRO A 1 85 ? -3.298 9.082 -6.812 1.00 96.81 85 PRO A N 1
ATOM 608 C CA . PRO A 1 85 ? -2.620 7.802 -6.974 1.00 96.81 85 PRO A CA 1
ATOM 609 C C . PRO A 1 85 ? -1.323 7.899 -7.788 1.00 96.81 85 PRO A C 1
ATOM 611 O O . PRO A 1 85 ? -0.537 6.957 -7.756 1.00 96.81 85 PRO A O 1
ATOM 614 N N . GLY A 1 86 ? -1.146 8.961 -8.579 1.00 97.25 86 GLY A N 1
ATOM 615 C CA . GLY A 1 86 ? 0.006 9.153 -9.454 1.00 97.25 86 GLY A CA 1
ATOM 616 C C . GLY A 1 86 ? 1.210 9.685 -8.689 1.00 97.25 86 GLY A C 1
ATOM 617 O O . GLY A 1 86 ? 1.047 10.585 -7.884 1.00 97.25 86 GLY A O 1
ATOM 618 N N . ASP A 1 87 ? 2.390 9.143 -8.981 1.00 96.88 87 ASP A N 1
ATOM 619 C CA . ASP A 1 87 ? 3.674 9.481 -8.342 1.00 96.88 87 ASP A CA 1
ATOM 620 C C . ASP A 1 87 ? 4.426 10.679 -8.964 1.00 96.88 87 ASP A C 1
ATOM 622 O O . ASP A 1 87 ? 5.578 10.959 -8.625 1.00 96.88 87 ASP A O 1
ATOM 626 N N . GLY A 1 88 ? 3.839 11.333 -9.963 1.00 96.88 88 GLY A N 1
ATOM 627 C CA . GLY A 1 88 ? 4.426 12.459 -10.688 1.00 96.88 88 GLY A CA 1
ATOM 628 C C . GLY A 1 88 ? 5.474 12.064 -11.729 1.00 96.88 88 GLY A C 1
ATOM 629 O O . GLY A 1 88 ? 6.012 12.934 -12.416 1.00 96.88 88 GLY A O 1
ATOM 630 N N . SER A 1 89 ? 5.759 10.770 -11.909 1.00 95.56 89 SER A N 1
ATOM 631 C CA . SER A 1 89 ? 6.781 10.293 -12.852 1.00 95.56 89 SER A CA 1
ATOM 632 C C . SER A 1 89 ? 6.391 10.470 -14.322 1.00 95.56 89 SER A C 1
ATOM 634 O O . SER A 1 89 ? 7.232 10.330 -15.216 1.00 95.56 89 SER A O 1
ATOM 636 N N . ARG A 1 90 ? 5.111 10.753 -14.604 1.00 93.88 90 ARG A N 1
ATOM 637 C CA . ARG A 1 90 ? 4.575 10.909 -15.962 1.00 93.88 90 ARG A CA 1
ATOM 638 C C . ARG A 1 90 ? 3.565 12.047 -16.018 1.00 93.88 90 ARG A C 1
ATOM 640 O O . ARG A 1 90 ? 2.820 12.280 -15.079 1.00 93.88 90 ARG A O 1
ATOM 647 N N . THR A 1 91 ? 3.467 12.692 -17.174 1.00 93.38 91 THR A N 1
ATOM 648 C CA . THR A 1 91 ? 2.436 13.710 -17.441 1.00 93.38 91 THR A CA 1
ATOM 649 C C . THR A 1 91 ? 1.040 13.116 -17.628 1.00 93.38 91 THR A C 1
ATOM 651 O O . THR A 1 91 ? 0.045 13.800 -17.418 1.00 93.38 91 THR A O 1
ATOM 654 N N . LEU A 1 92 ? 0.960 11.847 -18.032 1.00 93.06 92 LEU A N 1
ATOM 655 C CA . LEU A 1 92 ? -0.279 11.110 -18.261 1.00 93.06 92 LEU A CA 1
ATOM 656 C C . LEU A 1 92 ? -0.201 9.747 -17.583 1.00 93.06 92 LEU A C 1
ATOM 658 O O . LEU A 1 92 ? 0.867 9.129 -17.507 1.00 93.06 92 LEU A O 1
ATOM 662 N N . PHE A 1 93 ? -1.350 9.261 -17.120 1.00 93.12 93 PHE A N 1
ATOM 663 C CA . PHE A 1 93 ? -1.448 7.902 -16.614 1.00 93.12 93 PHE A CA 1
ATOM 664 C C . PHE A 1 93 ? -1.111 6.883 -17.716 1.00 93.12 93 PHE A C 1
ATOM 666 O O . PHE A 1 93 ? -1.436 7.109 -18.887 1.00 93.12 93 PHE A O 1
ATOM 673 N N . PRO A 1 94 ? -0.500 5.735 -17.369 1.00 90.25 94 PRO A N 1
ATOM 674 C CA . PRO A 1 94 ? -0.237 4.640 -18.295 1.00 90.25 94 PRO A CA 1
ATOM 675 C C . PRO A 1 94 ? -1.455 4.205 -19.107 1.00 90.25 94 PRO A C 1
ATOM 677 O O . PRO A 1 94 ? -1.297 3.819 -20.264 1.00 90.25 94 PRO A O 1
ATOM 680 N N . ASN A 1 95 ? -2.653 4.308 -18.532 1.00 87.81 95 ASN A N 1
ATOM 681 C CA . ASN A 1 95 ? -3.892 3.956 -19.206 1.00 87.81 95 ASN A CA 1
ATOM 682 C C . ASN A 1 95 ? -4.413 4.995 -20.213 1.00 87.81 95 ASN A C 1
ATOM 684 O O . ASN A 1 95 ? -5.384 4.713 -20.914 1.00 87.81 95 ASN A O 1
ATOM 688 N N . ASN A 1 96 ? -3.780 6.166 -20.310 1.00 88.38 96 ASN A N 1
ATOM 689 C CA . ASN A 1 96 ? -4.178 7.266 -21.183 1.00 88.38 96 ASN A CA 1
ATOM 690 C C . ASN A 1 96 ? -3.002 7.787 -22.043 1.00 88.38 96 ASN A C 1
ATOM 692 O O . ASN A 1 96 ? -2.656 8.966 -21.978 1.00 88.38 96 ASN A O 1
ATOM 696 N N . PRO A 1 97 ? -2.359 6.945 -22.875 1.00 79.44 97 PRO A N 1
ATOM 697 C CA . PRO A 1 97 ? -1.171 7.355 -23.629 1.00 79.44 97 PRO A CA 1
ATOM 698 C C . PRO A 1 97 ? -1.457 8.399 -24.723 1.00 79.44 97 PRO A C 1
ATOM 700 O O . PRO A 1 97 ? -0.547 9.117 -25.123 1.00 79.44 97 PRO A O 1
ATOM 703 N N . GLY A 1 98 ? -2.699 8.482 -25.216 1.00 82.69 98 GLY A N 1
ATOM 704 C CA . GLY A 1 98 ? -3.111 9.399 -26.289 1.00 82.69 98 GLY A CA 1
ATOM 705 C C . GLY A 1 98 ? -3.939 10.594 -25.818 1.00 82.69 98 GLY A C 1
ATOM 706 O O . GLY A 1 98 ? -4.566 11.245 -26.648 1.00 82.69 98 GLY A O 1
ATOM 707 N N . ASN A 1 99 ? -4.001 10.845 -24.508 1.00 84.44 99 ASN A N 1
ATOM 708 C CA . ASN A 1 99 ? -4.859 11.866 -23.903 1.00 84.44 99 ASN A CA 1
ATOM 709 C C . ASN A 1 99 ? -6.346 11.792 -24.328 1.00 84.44 99 ASN A C 1
ATOM 711 O O . ASN A 1 99 ? -7.012 12.805 -24.518 1.00 84.44 99 ASN A O 1
ATOM 715 N N . ASN A 1 100 ? -6.866 10.582 -24.513 1.00 84.50 100 ASN A N 1
ATOM 716 C CA . ASN A 1 100 ? -8.227 10.317 -24.976 1.00 84.50 100 ASN A CA 1
ATOM 717 C C . ASN A 1 100 ? -9.097 9.591 -23.939 1.00 84.50 100 ASN A C 1
ATOM 719 O O . ASN A 1 100 ? -10.234 9.229 -24.237 1.00 84.50 100 ASN A O 1
ATOM 723 N N . ARG A 1 101 ? -8.574 9.355 -22.732 1.00 85.56 101 ARG A N 1
ATOM 724 C CA . ARG A 1 101 ? -9.260 8.650 -21.643 1.00 85.56 101 ARG A CA 1
ATOM 725 C C . ARG A 1 101 ? -9.168 9.460 -20.356 1.00 85.56 101 ARG A C 1
ATOM 727 O O . ARG A 1 101 ? -8.077 9.745 -19.874 1.00 85.56 101 ARG A O 1
ATOM 734 N N . ALA A 1 102 ? -10.313 9.801 -19.778 1.00 86.62 102 ALA A N 1
ATOM 735 C CA . ALA A 1 102 ? -10.340 10.405 -18.454 1.00 86.62 102 ALA A CA 1
ATOM 736 C C . ALA A 1 102 ? -9.881 9.391 -17.393 1.00 86.62 102 ALA A C 1
ATOM 738 O O . ALA A 1 102 ? -10.151 8.192 -17.501 1.00 86.62 102 ALA A O 1
ATOM 739 N N . TYR A 1 103 ? -9.200 9.878 -16.358 1.00 92.06 103 TYR A N 1
ATOM 740 C CA . TYR A 1 103 ? -8.927 9.074 -15.173 1.00 92.06 103 TYR A CA 1
ATOM 741 C C . TYR A 1 103 ? -10.237 8.767 -14.438 1.00 92.06 103 TYR A C 1
ATOM 743 O O . TYR A 1 103 ? -11.056 9.662 -14.226 1.00 92.06 103 TYR A O 1
ATOM 751 N N . THR A 1 104 ? -10.395 7.518 -14.000 1.00 93.94 104 THR A N 1
ATOM 752 C CA . THR A 1 104 ? -11.368 7.139 -12.972 1.00 93.94 104 THR A CA 1
ATOM 753 C C . THR A 1 104 ? -10.657 6.315 -11.895 1.00 93.94 104 THR A C 1
ATOM 755 O O . THR A 1 104 ? -9.708 5.592 -12.232 1.00 93.94 104 THR A O 1
ATOM 758 N N . PRO A 1 105 ? -11.090 6.379 -10.622 1.00 94.81 105 PRO A N 1
ATOM 759 C CA . PRO A 1 105 ? -10.511 5.565 -9.554 1.00 94.81 105 PRO A CA 1
ATOM 760 C C . PRO A 1 105 ? -10.500 4.068 -9.878 1.00 94.81 105 PRO A C 1
ATOM 762 O O . PRO A 1 105 ? -9.477 3.410 -9.714 1.00 94.81 105 PRO A O 1
ATOM 765 N N . GLU A 1 106 ? -11.583 3.537 -10.443 1.00 93.94 106 GLU A N 1
ATOM 766 C CA . GLU A 1 106 ? -11.737 2.111 -10.754 1.00 93.94 106 GLU A CA 1
ATOM 767 C C . GLU A 1 106 ? -10.717 1.637 -11.795 1.00 93.94 106 GLU A C 1
ATOM 769 O O . GLU A 1 106 ? -10.280 0.485 -11.764 1.00 93.94 106 GLU A O 1
ATOM 774 N N . MET A 1 107 ? -10.303 2.525 -12.704 1.00 92.25 107 MET A N 1
ATOM 775 C CA . MET A 1 107 ? -9.255 2.228 -13.680 1.00 92.25 107 MET A CA 1
ATOM 776 C C . MET A 1 107 ? -7.856 2.562 -13.156 1.00 92.25 107 MET A C 1
ATOM 778 O O . MET A 1 107 ? -6.864 2.032 -13.660 1.00 92.25 107 MET A O 1
ATOM 782 N N . GLY A 1 108 ? -7.767 3.420 -12.137 1.00 92.69 108 GLY A N 1
ATOM 783 C CA . GLY A 1 108 ? -6.578 3.652 -11.321 1.00 92.69 108 GLY A CA 1
ATOM 784 C C . GLY A 1 108 ? -5.327 4.025 -12.102 1.00 92.69 108 GLY A C 1
ATOM 785 O O . GLY A 1 108 ? -4.229 3.701 -11.676 1.00 92.69 108 GLY A O 1
ATOM 786 N N . GLY A 1 109 ? -5.479 4.609 -13.291 1.00 91.44 109 GLY A N 1
ATOM 787 C CA . GLY A 1 109 ? -4.359 4.968 -14.160 1.00 91.44 109 GLY A CA 1
ATOM 788 C C . GLY A 1 109 ? -3.632 3.798 -14.838 1.00 91.44 109 GLY A C 1
ATOM 789 O O . GLY A 1 109 ? -2.767 4.032 -15.681 1.00 91.44 109 GLY A O 1
ATOM 790 N N . LEU A 1 110 ? -3.977 2.546 -14.525 1.00 92.06 110 LEU A N 1
ATOM 791 C CA . LEU A 1 110 ? -3.305 1.350 -15.048 1.00 92.06 110 LEU A CA 1
ATOM 792 C C . LEU A 1 110 ? -4.200 0.500 -15.935 1.00 92.06 110 LEU A C 1
ATOM 794 O O . LEU A 1 110 ? -3.718 -0.068 -16.917 1.00 92.06 110 LEU A O 1
ATOM 798 N N . HIS A 1 111 ? -5.487 0.432 -15.607 1.00 89.62 111 HIS A N 1
ATOM 799 C CA . HIS A 1 111 ? -6.425 -0.398 -16.337 1.00 89.62 111 HIS A CA 1
ATOM 800 C C . HIS A 1 111 ? -6.940 0.304 -17.580 1.00 89.62 111 HIS A C 1
ATOM 802 O O . HIS A 1 111 ? -7.212 1.509 -17.566 1.00 89.62 111 HIS A O 1
ATOM 808 N N . VAL A 1 112 ? -7.083 -0.464 -18.660 1.00 81.75 112 VAL A N 1
ATOM 809 C CA . VAL A 1 112 ? -7.484 0.043 -19.975 1.00 81.75 112 VAL A CA 1
ATOM 810 C C . VAL A 1 112 ? -8.483 -0.906 -20.619 1.00 81.75 112 VAL A C 1
ATOM 812 O O . VAL A 1 112 ? -8.166 -2.066 -20.878 1.00 81.75 112 VAL A O 1
ATOM 815 N N . GLU A 1 113 ? -9.668 -0.412 -20.977 1.00 68.75 113 GLU A N 1
ATOM 816 C CA . GLU A 1 113 ? -10.577 -1.190 -21.825 1.00 68.75 113 GLU A CA 1
ATOM 817 C C . GLU A 1 113 ? -9.882 -1.550 -23.149 1.00 68.75 113 GLU A C 1
ATOM 819 O O . GLU A 1 113 ? -9.403 -0.666 -23.872 1.00 68.75 113 GLU A O 1
ATOM 824 N N . ASN A 1 114 ? -9.834 -2.856 -23.437 1.00 64.62 114 ASN A N 1
ATOM 825 C CA . ASN A 1 114 ? -9.319 -3.481 -24.659 1.00 64.62 114 ASN A CA 1
ATOM 826 C C . ASN A 1 114 ? -7.798 -3.393 -24.916 1.00 64.62 114 ASN A C 1
ATOM 828 O O . ASN A 1 114 ? -7.361 -3.694 -26.025 1.00 64.62 114 ASN A O 1
ATOM 832 N N . SER A 1 115 ? -6.963 -3.048 -23.923 1.00 63.19 115 SER A N 1
ATOM 833 C CA . SER A 1 115 ? -5.490 -3.079 -24.091 1.00 63.19 115 SER A CA 1
ATOM 834 C C . SER A 1 115 ? -4.670 -3.373 -22.821 1.00 63.19 115 SER A C 1
ATOM 836 O O . SER A 1 115 ? -3.453 -3.177 -22.800 1.00 63.19 115 SER A O 1
ATOM 838 N N . GLU A 1 116 ? -5.308 -3.947 -21.794 1.00 72.44 116 GLU A N 1
ATOM 839 C CA . GLU A 1 116 ? -4.691 -4.450 -20.548 1.00 72.44 116 GLU A CA 1
ATOM 840 C C . GLU A 1 116 ? -3.399 -5.259 -20.753 1.00 72.44 116 GLU A C 1
ATOM 842 O O . GLU A 1 116 ? -2.497 -5.214 -19.916 1.00 72.44 116 GLU A O 1
ATOM 847 N N . LEU A 1 117 ? -3.301 -6.003 -21.862 1.00 64.56 117 LEU A N 1
ATOM 848 C CA . LEU A 1 117 ? -2.212 -6.942 -22.143 1.00 64.56 117 LEU A CA 1
ATOM 849 C C . LEU A 1 117 ? -0.829 -6.286 -22.239 1.00 64.56 117 LEU A C 1
ATOM 851 O O . LEU A 1 117 ? 0.155 -6.949 -21.929 1.00 64.56 117 LEU A O 1
ATOM 855 N N . ASN A 1 118 ? -0.750 -5.010 -22.618 1.00 68.50 118 ASN A N 1
ATOM 856 C CA . ASN A 1 118 ? 0.533 -4.340 -22.850 1.00 68.50 118 ASN A CA 1
ATOM 857 C C . ASN A 1 118 ? 1.011 -3.519 -21.648 1.00 68.50 118 ASN A C 1
ATOM 859 O O . ASN A 1 118 ? 2.204 -3.253 -21.523 1.00 68.50 118 ASN A O 1
ATOM 863 N N . TYR A 1 119 ? 0.097 -3.118 -20.760 1.00 71.25 119 TYR A N 1
ATOM 864 C CA . TYR A 1 119 ? 0.402 -2.163 -19.694 1.00 71.25 119 TYR A CA 1
ATOM 865 C C . TYR A 1 119 ? 0.416 -2.807 -18.317 1.00 71.25 119 TYR A C 1
ATOM 867 O O . TYR A 1 119 ? 1.374 -2.624 -17.582 1.00 71.25 119 TYR A O 1
ATOM 875 N N . VAL A 1 120 ? -0.595 -3.593 -17.956 1.00 75.50 120 VAL A N 1
ATOM 876 C CA . VAL A 1 120 ? -0.745 -4.090 -16.580 1.00 75.50 120 VAL A CA 1
ATOM 877 C C . VAL A 1 120 ? 0.283 -5.161 -16.175 1.00 75.50 120 VAL A C 1
ATOM 879 O O . VAL A 1 120 ? 0.731 -5.116 -15.027 1.00 75.50 120 VAL A O 1
ATOM 882 N N . PRO A 1 121 ? 0.741 -6.092 -17.044 1.00 77.00 121 PRO A N 1
ATOM 883 C CA . PRO A 1 121 ? 1.642 -7.171 -16.619 1.00 77.00 121 PRO A CA 1
ATOM 884 C C . PRO A 1 121 ? 2.932 -6.710 -15.933 1.00 77.00 121 PRO A C 1
ATOM 886 O O . PRO A 1 121 ? 3.429 -7.397 -15.050 1.00 77.00 121 PRO A O 1
ATOM 889 N N . GLN A 1 122 ? 3.460 -5.538 -16.294 1.00 85.06 122 GLN A N 1
ATOM 890 C CA . GLN A 1 122 ? 4.693 -5.005 -15.707 1.00 85.06 122 GLN A CA 1
ATOM 891 C C . GLN A 1 122 ? 4.505 -4.259 -14.379 1.00 85.06 122 GLN A C 1
ATOM 893 O O . GLN A 1 122 ? 5.513 -3.824 -13.807 1.00 85.06 122 GLN A O 1
ATOM 898 N N . TYR A 1 123 ? 3.255 -4.086 -13.939 1.00 91.75 123 TYR A N 1
ATOM 899 C CA . TYR A 1 123 ? 2.859 -3.370 -12.725 1.00 91.75 123 TYR A CA 1
ATOM 900 C C . TYR A 1 123 ? 2.240 -4.290 -11.661 1.00 91.75 123 TYR A C 1
ATOM 902 O O . TYR A 1 123 ? 2.228 -3.941 -10.483 1.00 91.75 123 TYR A O 1
ATOM 910 N N . VAL A 1 124 ? 1.802 -5.501 -12.030 1.00 92.31 124 VAL A N 1
ATOM 911 C CA . VAL A 1 124 ? 1.413 -6.524 -11.044 1.00 92.31 124 VAL A CA 1
ATOM 912 C C . VAL A 1 124 ? 2.580 -6.782 -10.086 1.00 92.31 124 VAL A C 1
ATOM 914 O O . VAL A 1 124 ? 3.716 -6.972 -10.518 1.00 92.31 124 VAL A O 1
ATOM 917 N N . GLY A 1 125 ? 2.298 -6.746 -8.783 1.00 91.69 125 GLY A N 1
ATOM 918 C CA . GLY A 1 125 ? 3.311 -6.868 -7.731 1.00 91.69 125 GLY A CA 1
ATOM 919 C C . GLY A 1 125 ? 4.193 -5.629 -7.532 1.00 91.69 125 GLY A C 1
ATOM 920 O O . GLY A 1 125 ? 5.176 -5.722 -6.808 1.00 91.69 125 GLY A O 1
ATOM 921 N N . ARG A 1 126 ? 3.886 -4.495 -8.184 1.00 94.31 126 ARG A N 1
ATOM 922 C CA . ARG A 1 126 ? 4.685 -3.249 -8.140 1.00 94.31 126 ARG A CA 1
ATOM 923 C C . ARG A 1 126 ? 3.857 -1.975 -7.967 1.00 94.31 126 ARG A C 1
ATOM 925 O O . ARG A 1 126 ? 4.429 -0.902 -7.844 1.00 94.31 126 ARG A O 1
ATOM 932 N N . THR A 1 127 ? 2.534 -2.068 -8.026 1.00 96.38 127 TH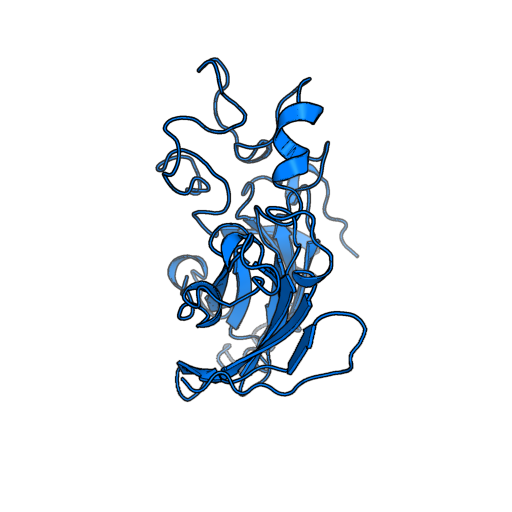R A N 1
ATOM 933 C CA . THR A 1 127 ? 1.625 -0.923 -7.909 1.00 96.38 127 THR A CA 1
ATOM 934 C C . THR A 1 127 ? 0.397 -1.286 -7.092 1.00 96.38 127 THR A C 1
ATOM 936 O O . THR A 1 127 ? -0.019 -2.451 -7.038 1.00 96.38 127 THR A O 1
ATOM 939 N N . GLY A 1 128 ? -0.225 -0.270 -6.507 1.00 97.62 128 GLY A N 1
ATOM 940 C CA . GLY A 1 128 ? -1.205 -0.447 -5.446 1.00 97.62 128 GLY A CA 1
ATOM 941 C C . GLY A 1 128 ? -0.527 -0.802 -4.127 1.00 97.62 128 GLY A C 1
ATOM 942 O O . GLY A 1 128 ? 0.622 -0.425 -3.875 1.00 97.62 128 GLY A O 1
ATOM 943 N N . LEU A 1 129 ? -1.243 -1.544 -3.295 1.00 98.50 129 LEU A N 1
ATOM 944 C CA . LEU A 1 129 ? -0.845 -1.853 -1.933 1.00 98.50 129 LEU A CA 1
ATOM 945 C C . LEU A 1 129 ? -0.543 -3.341 -1.758 1.00 98.50 129 LEU A C 1
ATOM 947 O O . LEU A 1 129 ? -1.176 -4.208 -2.365 1.00 98.50 129 LEU A O 1
ATOM 951 N N . GLY A 1 130 ? 0.453 -3.621 -0.925 1.00 97.69 130 GLY A N 1
ATOM 952 C CA . GLY A 1 130 ? 0.812 -4.964 -0.497 1.00 97.69 130 GLY A CA 1
ATOM 953 C C . GLY A 1 130 ? -0.053 -5.424 0.669 1.00 97.69 130 GLY A C 1
ATOM 954 O O . GLY A 1 130 ? -1.253 -5.141 0.746 1.00 97.69 130 GLY A O 1
ATOM 955 N N . ASP A 1 131 ? 0.577 -6.150 1.583 1.00 98.19 131 ASP A N 1
ATOM 956 C CA . ASP A 1 131 ? -0.084 -6.693 2.761 1.00 98.19 131 ASP A CA 1
ATOM 957 C C . ASP A 1 131 ? -0.655 -5.603 3.692 1.00 98.19 131 ASP A C 1
ATOM 959 O O . ASP A 1 131 ? -0.318 -4.415 3.587 1.00 98.19 131 ASP A O 1
ATOM 963 N N . LEU A 1 132 ? -1.536 -6.020 4.600 1.00 98.44 132 LEU A N 1
ATOM 964 C CA . LEU A 1 132 ? -2.048 -5.213 5.702 1.00 98.44 132 LEU A CA 1
ATOM 965 C C . LEU A 1 132 ? -1.765 -5.921 7.018 1.00 98.44 132 LEU A C 1
ATOM 967 O O . LEU A 1 132 ? -2.022 -7.112 7.143 1.00 98.44 132 LEU A O 1
ATOM 971 N N . ASP A 1 133 ? -1.344 -5.174 8.032 1.00 98.50 133 ASP A N 1
ATOM 972 C CA . ASP A 1 133 ? -1.312 -5.707 9.393 1.00 98.50 133 ASP A CA 1
ATOM 973 C C . ASP A 1 133 ? -1.598 -4.615 10.423 1.00 98.50 133 ASP A C 1
ATOM 975 O O . ASP A 1 133 ? -1.407 -3.420 10.174 1.00 98.50 133 ASP A O 1
ATOM 979 N N . LEU A 1 134 ? -2.087 -5.039 11.580 1.00 97.88 134 LEU A N 1
ATOM 980 C CA . LEU A 1 134 ? -2.341 -4.180 12.729 1.00 97.88 134 LEU A CA 1
ATOM 981 C C . LEU A 1 134 ? -1.234 -4.376 13.762 1.00 97.88 134 LEU A C 1
ATOM 983 O O . LEU A 1 134 ? -0.706 -5.478 13.924 1.00 97.88 134 LEU A O 1
ATOM 987 N N . ASP A 1 135 ? -0.911 -3.320 14.503 1.00 95.50 135 ASP A N 1
ATOM 988 C CA . ASP A 1 135 ? -0.126 -3.485 15.722 1.00 95.50 135 ASP A CA 1
ATOM 989 C C . ASP A 1 135 ? -0.892 -4.286 16.788 1.00 95.50 135 ASP A C 1
ATOM 991 O O . ASP A 1 135 ? -2.098 -4.530 16.700 1.00 95.50 135 ASP A O 1
ATOM 995 N N . ALA A 1 136 ? -0.175 -4.710 17.829 1.00 92.94 136 ALA A N 1
ATOM 996 C CA . ALA A 1 136 ? -0.732 -5.573 18.871 1.00 92.94 136 ALA A CA 1
ATOM 997 C C . ALA A 1 136 ? -1.924 -4.940 19.619 1.00 92.94 136 ALA A C 1
ATOM 999 O O . ALA A 1 136 ? -2.724 -5.657 20.219 1.00 92.94 136 ALA A O 1
ATOM 1000 N N . GLN A 1 137 ? -2.032 -3.610 19.601 1.00 92.69 137 GLN A N 1
ATOM 1001 C CA . GLN A 1 137 ? -3.115 -2.854 20.225 1.00 92.69 137 GLN A CA 1
ATOM 1002 C C . GLN A 1 137 ? -4.255 -2.520 19.252 1.00 92.69 137 GLN A C 1
ATOM 1004 O O . GLN A 1 137 ? -5.243 -1.934 19.682 1.00 92.69 137 GLN A O 1
ATOM 1009 N N . GLU A 1 138 ? -4.146 -2.876 17.970 1.00 94.94 138 GLU A N 1
ATOM 1010 C CA . GLU A 1 138 ? -5.061 -2.462 16.897 1.00 94.94 138 GLU A CA 1
ATOM 1011 C C . GLU A 1 138 ? -5.155 -0.937 16.712 1.00 94.94 138 GLU A C 1
ATOM 1013 O O . GLU A 1 138 ? -6.102 -0.438 16.098 1.00 94.94 138 GLU A O 1
ATOM 1018 N N . ARG A 1 139 ? -4.193 -0.172 17.235 1.00 95.19 139 ARG A N 1
ATOM 1019 C CA . ARG A 1 139 ? -4.153 1.282 17.091 1.00 95.19 139 ARG A CA 1
ATOM 1020 C C . ARG A 1 139 ? -3.670 1.679 15.712 1.00 95.19 139 ARG A C 1
ATOM 1022 O O . ARG A 1 139 ? -4.258 2.576 15.125 1.00 95.19 139 ARG A O 1
ATOM 1029 N N . TYR A 1 140 ? -2.636 1.039 15.185 1.00 97.56 140 TYR A N 1
ATOM 1030 C CA . TYR A 1 140 ? -2.060 1.421 13.900 1.00 97.56 140 TYR A CA 1
ATOM 1031 C C . TYR A 1 140 ? -2.258 0.319 12.863 1.00 97.56 140 TYR A C 1
ATOM 1033 O O . TYR A 1 140 ? -1.875 -0.828 13.084 1.00 97.56 140 TYR A O 1
ATOM 1041 N N . LEU A 1 141 ? -2.841 0.688 11.720 1.00 98.56 141 LEU A N 1
ATOM 1042 C CA . LEU A 1 141 ? -2.943 -0.154 10.528 1.00 98.56 141 LEU A CA 1
ATOM 1043 C C . LEU A 1 141 ? -1.801 0.196 9.578 1.00 98.56 141 LEU A C 1
ATOM 1045 O O . LEU A 1 141 ? -1.657 1.364 9.221 1.00 98.56 141 LEU A O 1
ATOM 1049 N N . TYR A 1 142 ? -1.037 -0.805 9.154 1.00 98.75 142 TYR A N 1
ATOM 1050 C CA . TYR A 1 142 ? 0.125 -0.663 8.281 1.00 98.75 142 TYR A CA 1
ATOM 1051 C C . TYR A 1 142 ? -0.140 -1.278 6.910 1.00 98.75 142 TYR A C 1
ATOM 1053 O O . TYR A 1 142 ? -0.833 -2.289 6.810 1.00 98.75 142 TYR A O 1
ATOM 1061 N N . THR A 1 143 ? 0.458 -0.708 5.864 1.00 98.75 143 THR A N 1
ATOM 1062 C CA . THR A 1 143 ? 0.511 -1.322 4.531 1.00 98.75 143 THR A CA 1
ATOM 1063 C C . THR A 1 143 ? 1.817 -1.013 3.809 1.00 98.75 143 THR A C 1
ATOM 1065 O O . THR A 1 143 ? 2.531 -0.074 4.170 1.00 98.75 143 THR A O 1
ATOM 1068 N N . VAL A 1 144 ? 2.124 -1.797 2.776 1.00 98.50 144 VAL A N 1
ATOM 1069 C CA . VAL A 1 144 ? 3.228 -1.532 1.848 1.00 98.50 144 VAL A CA 1
ATOM 1070 C C . VAL A 1 144 ? 2.686 -0.768 0.643 1.00 98.50 144 VAL A C 1
ATOM 1072 O O . VAL A 1 144 ? 1.839 -1.295 -0.073 1.00 98.50 144 VAL A O 1
ATOM 1075 N N . ASN A 1 145 ? 3.203 0.425 0.357 1.00 98.38 145 ASN A N 1
ATOM 1076 C CA . ASN A 1 145 ? 3.065 1.017 -0.972 1.00 98.38 145 ASN A CA 1
ATOM 1077 C C . ASN A 1 145 ? 4.054 0.304 -1.910 1.00 98.38 145 ASN A C 1
ATOM 1079 O O . ASN A 1 145 ? 5.271 0.410 -1.735 1.00 98.38 145 ASN A O 1
ATOM 1083 N N . LEU A 1 146 ? 3.541 -0.450 -2.888 1.00 97.88 146 LEU A N 1
ATOM 1084 C CA . LEU A 1 146 ? 4.370 -1.288 -3.764 1.00 97.88 146 LEU A CA 1
ATOM 1085 C C . LEU A 1 146 ? 5.180 -0.477 -4.784 1.00 97.88 146 LEU A C 1
ATOM 1087 O O . LEU A 1 146 ? 6.209 -0.961 -5.259 1.00 97.88 146 LEU A O 1
ATOM 1091 N N . LEU A 1 147 ? 4.745 0.747 -5.103 1.00 97.19 147 LEU A N 1
ATOM 1092 C CA . LEU A 1 147 ? 5.430 1.605 -6.064 1.00 97.19 147 LEU A CA 1
ATOM 1093 C C . LEU A 1 147 ? 6.613 2.322 -5.416 1.00 97.19 147 LEU A C 1
ATOM 1095 O O . LEU A 1 147 ? 7.748 2.188 -5.880 1.00 97.19 147 LEU A O 1
ATOM 1099 N N . THR A 1 148 ? 6.361 3.038 -4.318 1.00 96.56 148 THR A N 1
ATOM 1100 C CA . THR A 1 148 ? 7.409 3.759 -3.573 1.00 96.56 148 THR A CA 1
ATOM 1101 C C . THR A 1 148 ? 8.247 2.831 -2.698 1.00 96.56 148 THR A C 1
ATOM 1103 O O . THR A 1 148 ? 9.322 3.217 -2.230 1.00 96.56 148 THR A O 1
ATOM 1106 N N . LYS A 1 149 ? 7.778 1.592 -2.489 1.00 96.75 149 LYS A N 1
ATOM 1107 C CA . LYS A 1 149 ? 8.397 0.577 -1.625 1.00 96.75 149 LYS A CA 1
ATOM 1108 C C . LYS A 1 149 ? 8.500 1.057 -0.174 1.00 96.75 149 LYS A C 1
ATOM 1110 O O . LYS A 1 149 ? 9.449 0.724 0.535 1.00 96.75 149 LYS A O 1
ATOM 1115 N N . ARG A 1 150 ? 7.548 1.887 0.256 1.00 96.56 150 ARG A N 1
ATOM 1116 C CA . ARG A 1 150 ? 7.459 2.451 1.610 1.00 96.56 150 ARG A CA 1
ATOM 1117 C C . ARG A 1 150 ? 6.417 1.714 2.434 1.00 96.56 150 ARG A C 1
ATOM 1119 O O . ARG A 1 150 ? 5.445 1.190 1.897 1.00 96.56 150 ARG A O 1
ATOM 1126 N N . ILE A 1 151 ? 6.619 1.711 3.747 1.00 98.25 151 ILE A N 1
ATOM 1127 C CA . ILE A 1 151 ? 5.583 1.303 4.693 1.00 98.25 151 ILE A CA 1
ATOM 1128 C C . ILE A 1 151 ? 4.860 2.557 5.150 1.00 98.25 151 ILE A C 1
ATOM 1130 O O . ILE A 1 151 ? 5.504 3.537 5.520 1.00 98.25 151 ILE A O 1
ATOM 1134 N N . VAL A 1 152 ? 3.537 2.516 5.146 1.00 98.44 152 VAL A N 1
ATOM 1135 C CA . VAL A 1 152 ? 2.695 3.618 5.611 1.00 98.44 152 VAL A CA 1
ATOM 1136 C C . VAL A 1 152 ? 1.777 3.116 6.712 1.00 98.44 152 VAL A C 1
ATOM 1138 O O . VAL A 1 152 ? 1.456 1.925 6.753 1.00 98.44 152 VAL A O 1
ATOM 1141 N N . ARG A 1 153 ? 1.359 4.006 7.610 1.00 98.31 153 ARG A N 1
ATOM 1142 C CA . ARG A 1 153 ? 0.419 3.680 8.684 1.00 98.31 153 ARG A CA 1
ATOM 1143 C C . ARG A 1 153 ? -0.655 4.738 8.892 1.00 98.31 153 ARG A C 1
ATOM 1145 O O . ARG A 1 153 ? -0.453 5.909 8.572 1.00 98.31 153 ARG A O 1
ATOM 1152 N N . PHE A 1 154 ? -1.749 4.305 9.509 1.00 98.69 154 PHE A N 1
ATOM 1153 C CA . PHE A 1 154 ? -2.880 5.133 9.925 1.00 98.69 154 PHE A CA 1
ATOM 1154 C C . PHE A 1 154 ? -3.307 4.770 11.354 1.00 98.69 154 PHE A C 1
ATOM 1156 O O . PHE A 1 154 ? -3.320 3.590 11.705 1.00 98.69 154 PHE A O 1
ATOM 1163 N N . ASP A 1 155 ? -3.688 5.758 12.165 1.00 97.38 155 ASP A N 1
ATOM 1164 C CA . ASP A 1 155 ? -4.286 5.557 13.492 1.00 97.38 155 ASP A CA 1
ATOM 1165 C C . ASP A 1 155 ? -5.775 5.191 13.341 1.00 97.38 155 ASP A C 1
ATOM 1167 O O . ASP A 1 155 ? -6.593 5.990 12.877 1.00 97.38 155 ASP A O 1
ATOM 1171 N N . THR A 1 156 ? -6.141 3.968 13.727 1.00 95.81 156 THR A N 1
ATOM 1172 C CA . THR A 1 156 ? -7.504 3.433 13.624 1.00 95.81 156 THR A CA 1
ATOM 1173 C C . THR A 1 156 ? -8.442 3.870 14.741 1.00 95.81 156 THR A C 1
ATOM 1175 O O . THR A 1 156 ? -9.648 3.581 14.671 1.00 95.81 156 THR A O 1
ATOM 1178 N N . TRP A 1 157 ? -7.903 4.533 15.765 1.00 93.81 157 TRP A N 1
ATOM 1179 C CA . TRP A 1 157 ? -8.661 5.144 16.853 1.00 93.81 157 TRP A CA 1
ATOM 1180 C C . TRP A 1 157 ? -8.966 6.618 16.573 1.00 93.81 157 TRP A C 1
ATOM 1182 O O . TRP A 1 157 ? -9.815 7.198 17.249 1.00 93.81 157 TRP A O 1
ATOM 1192 N N . SER A 1 158 ? -8.317 7.216 15.567 1.00 93.75 158 SER A N 1
ATOM 1193 C CA . SER A 1 158 ? -8.640 8.560 15.091 1.00 93.75 158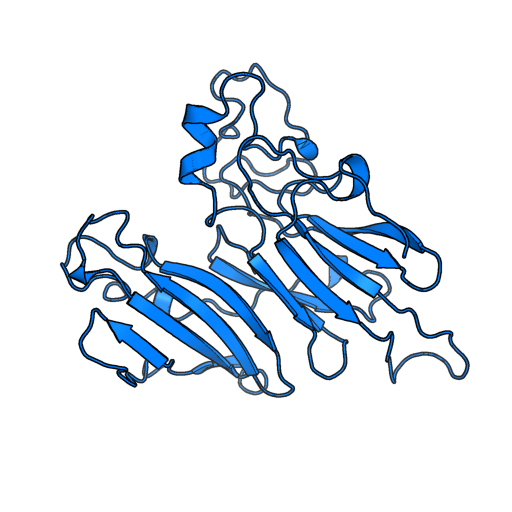 SER A CA 1
ATOM 1194 C C . SER A 1 158 ? -10.052 8.616 14.502 1.00 93.75 158 SER A C 1
ATOM 1196 O O . SER A 1 158 ? -10.474 7.725 13.764 1.00 93.75 158 SER A O 1
ATOM 1198 N N . SER A 1 159 ? -10.775 9.705 14.774 1.00 92.31 159 SER A N 1
ATOM 1199 C CA . SER A 1 159 ? -12.044 10.016 14.101 1.00 92.31 159 SER A CA 1
ATOM 1200 C C . SER A 1 159 ? -11.851 10.418 12.635 1.00 92.31 159 SER A C 1
ATOM 1202 O O . SER A 1 159 ? -12.791 10.332 11.848 1.00 92.31 159 SER A O 1
ATOM 1204 N N . ASN A 1 160 ? -10.633 10.820 12.261 1.00 96.56 160 ASN A N 1
ATOM 1205 C CA . ASN A 1 160 ? -10.217 11.074 10.887 1.00 96.56 160 ASN A CA 1
ATOM 1206 C C . ASN A 1 160 ? -8.906 10.320 10.595 1.00 96.56 160 ASN A C 1
ATOM 1208 O O . ASN A 1 160 ? -7.826 10.919 10.654 1.00 96.56 160 ASN A O 1
ATOM 1212 N N . PRO A 1 161 ? -8.964 9.005 10.312 1.00 97.38 161 PRO A N 1
ATOM 1213 C CA . PRO A 1 161 ? -7.772 8.202 10.050 1.00 97.38 161 PRO A CA 1
ATOM 1214 C C . PRO A 1 161 ? -6.932 8.729 8.885 1.00 97.38 161 PRO A C 1
ATOM 1216 O O . PRO A 1 161 ? -5.709 8.702 8.976 1.00 97.38 161 PRO A O 1
ATOM 1219 N N . GLN A 1 162 ? -7.550 9.285 7.835 1.00 98.19 162 GLN A N 1
ATOM 1220 C CA . GLN A 1 162 ? -6.825 9.824 6.677 1.00 98.19 162 GLN A CA 1
ATOM 1221 C C . GLN A 1 162 ? -5.810 10.904 7.076 1.00 98.19 162 GLN A C 1
ATOM 1223 O O . GLN A 1 162 ? -4.694 10.918 6.565 1.00 98.19 162 GLN A O 1
ATOM 1228 N N . ALA A 1 163 ? -6.161 11.769 8.033 1.00 98.19 163 ALA A N 1
ATOM 1229 C CA . ALA A 1 163 ? -5.275 12.829 8.522 1.00 98.19 163 ALA A CA 1
ATOM 1230 C C . ALA A 1 163 ? -4.069 12.314 9.329 1.00 98.19 163 ALA A C 1
ATOM 1232 O O . ALA A 1 163 ? -3.195 13.095 9.691 1.00 98.19 163 ALA A O 1
ATOM 1233 N N . THR A 1 164 ? -4.016 11.014 9.629 1.00 98.62 164 THR A N 1
ATOM 1234 C CA . THR A 1 164 ? -2.930 10.385 10.398 1.00 98.62 164 THR A CA 1
ATOM 1235 C C . THR A 1 164 ? -1.930 9.630 9.524 1.00 98.62 164 THR A C 1
ATOM 1237 O O . THR A 1 164 ? -1.041 8.965 10.060 1.00 98.62 164 THR A O 1
ATOM 1240 N N . TYR A 1 165 ? -2.064 9.737 8.194 1.00 98.44 165 TYR A N 1
ATOM 1241 C CA . TYR A 1 165 ? -1.125 9.167 7.231 1.00 98.44 165 TYR A CA 1
ATOM 1242 C C . TYR A 1 165 ? 0.318 9.474 7.633 1.00 98.44 165 TYR A C 1
ATOM 1244 O O . TYR A 1 165 ? 0.713 10.633 7.758 1.00 98.44 165 TYR A O 1
ATOM 1252 N N . THR A 1 166 ? 1.099 8.424 7.852 1.00 98.12 166 THR A N 1
ATOM 1253 C CA . THR A 1 166 ? 2.516 8.537 8.191 1.00 98.12 166 THR A CA 1
ATOM 1254 C C . THR A 1 166 ? 3.298 7.504 7.401 1.00 98.12 166 THR A C 1
ATOM 1256 O O . THR A 1 166 ? 3.008 6.312 7.501 1.00 98.12 166 THR A O 1
ATOM 1259 N N . GLU A 1 167 ? 4.324 7.940 6.676 1.00 97.81 167 GLU A N 1
ATOM 1260 C CA . GLU A 1 167 ? 5.314 7.032 6.101 1.00 97.81 167 GLU A CA 1
ATOM 1261 C C . GLU A 1 167 ? 6.393 6.705 7.128 1.00 97.81 167 GLU A C 1
ATOM 1263 O O . GLU A 1 167 ? 6.885 7.578 7.847 1.00 97.81 167 GLU A O 1
ATOM 1268 N N . LEU A 1 168 ? 6.783 5.438 7.190 1.00 97.12 168 LEU A N 1
ATOM 1269 C CA . LEU A 1 168 ? 7.975 5.035 7.920 1.00 97.12 168 LEU A CA 1
ATOM 1270 C C . LEU A 1 168 ? 9.221 5.420 7.103 1.00 97.12 168 LEU A C 1
ATOM 1272 O O . LEU A 1 168 ? 9.153 5.497 5.870 1.00 97.12 168 LEU A O 1
ATOM 1276 N N . PRO A 1 169 ? 10.380 5.607 7.761 1.00 95.69 169 PRO A N 1
ATOM 1277 C CA . PRO A 1 169 ? 11.646 5.826 7.079 1.00 95.69 169 PRO A CA 1
ATOM 1278 C C . PRO A 1 169 ? 11.909 4.795 5.980 1.00 95.69 169 PRO A C 1
ATOM 1280 O O . PRO A 1 169 ? 11.548 3.622 6.089 1.00 95.69 169 PRO A O 1
ATOM 1283 N N . ALA A 1 170 ? 12.597 5.234 4.931 1.00 93.25 170 ALA A N 1
ATOM 1284 C CA . ALA A 1 170 ? 13.051 4.378 3.846 1.00 93.25 170 ALA A CA 1
ATOM 1285 C C . ALA A 1 170 ? 13.848 3.171 4.362 1.00 93.25 170 ALA A C 1
ATOM 1287 O O . ALA A 1 170 ? 14.774 3.349 5.149 1.00 93.25 170 ALA A O 1
ATOM 1288 N N . MET A 1 171 ? 13.548 1.964 3.871 1.00 91.12 171 MET A N 1
ATOM 1289 C CA . MET A 1 171 ? 14.434 0.813 4.078 1.00 91.12 171 MET A CA 1
ATOM 1290 C C . MET A 1 171 ? 15.821 1.125 3.512 1.00 91.12 171 MET A C 1
ATOM 1292 O O . MET A 1 171 ? 15.926 1.528 2.350 1.00 91.12 171 MET A O 1
ATOM 1296 N N . SER A 1 172 ? 16.877 0.863 4.284 1.00 86.69 172 SER A N 1
ATOM 1297 C CA . SER A 1 172 ? 18.274 1.064 3.857 1.00 86.69 172 SER A CA 1
ATOM 1298 C C . SER A 1 172 ? 18.628 0.277 2.587 1.00 86.69 172 SER A C 1
ATOM 1300 O O . SER A 1 172 ? 19.414 0.737 1.758 1.00 86.69 172 SER A O 1
ATOM 1302 N N . LEU A 1 173 ? 17.974 -0.870 2.371 1.00 87.19 173 LEU A N 1
ATOM 1303 C CA . LEU A 1 173 ? 18.086 -1.670 1.149 1.00 87.19 173 LEU A CA 1
ATOM 1304 C C . LEU A 1 173 ? 17.755 -0.894 -0.130 1.00 87.19 173 LEU A C 1
ATOM 1306 O O . LEU A 1 173 ? 18.322 -1.187 -1.175 1.00 87.19 173 LEU A O 1
ATOM 1310 N N . LEU A 1 174 ? 16.854 0.088 -0.073 1.00 89.62 174 LEU A N 1
ATOM 1311 C CA . LEU A 1 174 ? 16.447 0.854 -1.255 1.00 89.62 174 LEU A CA 1
ATOM 1312 C C . LEU A 1 174 ? 17.516 1.850 -1.712 1.00 89.62 174 LEU A C 1
ATOM 1314 O O . LEU A 1 174 ? 17.534 2.221 -2.884 1.00 89.62 174 LEU A O 1
ATOM 1318 N N . SER A 1 175 ? 18.399 2.265 -0.804 1.00 88.69 175 SER A N 1
ATOM 1319 C CA . SER A 1 175 ? 19.537 3.142 -1.089 1.00 88.69 175 SER A CA 1
ATOM 1320 C C . SER A 1 175 ? 20.855 2.388 -1.278 1.00 88.69 175 SER A C 1
ATOM 1322 O O . SER A 1 175 ? 21.839 3.009 -1.662 1.00 88.69 175 SER A O 1
ATOM 1324 N N . ASN A 1 176 ? 20.899 1.075 -1.028 1.00 86.38 176 ASN A N 1
ATOM 1325 C CA . ASN A 1 176 ? 22.101 0.259 -1.181 1.00 86.38 176 ASN A CA 1
ATOM 1326 C C . ASN A 1 176 ? 22.249 -0.232 -2.641 1.00 86.38 176 ASN A C 1
ATOM 1328 O O . ASN A 1 176 ? 21.464 -1.083 -3.067 1.00 86.38 176 ASN A O 1
ATOM 1332 N N . PRO A 1 177 ? 23.257 0.224 -3.414 1.00 86.31 177 PRO A N 1
ATOM 1333 C CA . PRO A 1 177 ? 23.444 -0.197 -4.809 1.00 86.31 177 PRO A CA 1
ATOM 1334 C C . PRO A 1 177 ? 23.759 -1.690 -4.980 1.00 86.31 177 PRO A C 1
ATOM 1336 O O . PRO A 1 177 ? 23.541 -2.247 -6.057 1.00 86.31 177 PRO A O 1
ATOM 1339 N N . SER A 1 178 ? 24.264 -2.337 -3.929 1.00 86.12 178 SER A N 1
ATOM 1340 C CA . SER A 1 178 ? 24.575 -3.768 -3.915 1.00 86.12 178 SER A CA 1
ATOM 1341 C C . SER A 1 178 ? 23.351 -4.635 -3.601 1.00 86.12 178 SER A C 1
ATOM 1343 O O . SER A 1 178 ? 23.391 -5.848 -3.809 1.00 86.12 178 SER A O 1
ATOM 1345 N N . ALA A 1 179 ? 22.251 -4.046 -3.116 1.00 86.69 179 ALA A N 1
ATOM 1346 C CA . ALA A 1 179 ? 21.021 -4.790 -2.870 1.00 86.69 179 ALA A CA 1
ATOM 1347 C C . ALA A 1 179 ? 20.465 -5.348 -4.187 1.00 86.69 179 ALA A C 1
ATOM 1349 O O . ALA A 1 179 ? 20.328 -4.619 -5.170 1.00 86.69 179 ALA A O 1
ATOM 1350 N N . CYS A 1 180 ? 20.117 -6.639 -4.193 1.00 89.38 180 CYS A N 1
ATOM 1351 C CA . CYS A 1 180 ? 19.616 -7.350 -5.374 1.00 89.38 180 CYS A CA 1
ATOM 1352 C C . CYS A 1 180 ? 20.557 -7.298 -6.596 1.00 89.38 180 CYS A C 1
ATOM 1354 O O . CYS A 1 180 ? 20.061 -7.269 -7.721 1.00 89.38 180 CYS A O 1
ATOM 1356 N N . ASN A 1 181 ? 21.879 -7.231 -6.394 1.00 90.88 181 ASN A N 1
ATOM 1357 C CA . ASN A 1 181 ? 22.853 -6.987 -7.465 1.00 90.88 181 ASN A CA 1
ATOM 1358 C C . ASN A 1 181 ? 24.054 -7.955 -7.459 1.00 90.88 181 ASN A C 1
ATOM 1360 O O . ASN A 1 181 ? 25.188 -7.547 -7.706 1.00 90.88 181 ASN A O 1
ATOM 1364 N N . GLY A 1 182 ? 23.825 -9.238 -7.171 1.00 87.19 182 GLY A N 1
ATOM 1365 C CA . GLY A 1 182 ? 24.860 -10.276 -7.221 1.00 87.19 182 GLY A CA 1
ATOM 1366 C C . GLY A 1 182 ? 25.548 -10.436 -8.587 1.00 87.19 182 GLY A C 1
ATOM 1367 O O . GLY A 1 182 ? 26.688 -10.888 -8.638 1.00 87.19 182 GLY A O 1
ATOM 1368 N N . SER A 1 183 ? 24.904 -10.051 -9.694 1.00 88.44 183 SER A N 1
ATOM 1369 C CA . SER A 1 183 ? 25.494 -10.077 -11.042 1.00 88.44 183 SER A CA 1
ATOM 1370 C C . SER A 1 183 ? 26.175 -8.772 -11.472 1.00 88.44 183 SER A C 1
ATOM 1372 O O . SER A 1 183 ? 26.868 -8.760 -12.488 1.00 88.44 183 SER A O 1
ATOM 1374 N N . GLY A 1 184 ? 25.952 -7.668 -10.753 1.00 89.31 184 GLY A N 1
ATOM 1375 C CA . GLY A 1 184 ? 26.364 -6.322 -11.166 1.00 89.31 184 GLY A CA 1
ATOM 1376 C C . GLY A 1 184 ? 25.456 -5.648 -12.212 1.00 89.31 184 GLY A C 1
ATOM 1377 O O . GLY A 1 184 ? 25.672 -4.478 -12.522 1.00 89.31 184 GLY A O 1
ATOM 1378 N N . ALA A 1 185 ? 24.438 -6.342 -12.739 1.00 90.06 185 ALA A N 1
ATOM 1379 C CA . ALA A 1 185 ? 23.521 -5.845 -13.776 1.00 90.06 185 ALA A CA 1
ATOM 1380 C C . ALA A 1 185 ? 22.087 -5.555 -13.272 1.00 90.06 185 ALA A C 1
ATOM 1382 O O . ALA A 1 185 ? 21.163 -5.393 -14.073 1.00 90.06 185 ALA A O 1
ATOM 1383 N N . SER A 1 186 ? 21.880 -5.504 -11.955 1.00 91.69 186 SER A N 1
ATOM 1384 C CA . SER A 1 186 ? 20.583 -5.300 -11.297 1.00 91.69 186 SER A CA 1
ATOM 1385 C C . SER A 1 186 ? 20.665 -4.149 -10.275 1.00 91.69 186 SER A C 1
ATOM 1387 O O . SER A 1 186 ? 21.245 -3.100 -10.565 1.00 91.69 186 SER A O 1
ATOM 1389 N N . GLY A 1 187 ? 20.018 -4.266 -9.113 1.00 89.62 187 GLY A N 1
ATOM 1390 C CA . GLY A 1 187 ? 20.023 -3.261 -8.055 1.00 89.62 187 GLY A CA 1
ATOM 1391 C C . GLY A 1 187 ? 18.706 -3.161 -7.279 1.00 89.62 187 GLY A C 1
ATOM 1392 O O . GLY A 1 187 ? 17.744 -3.889 -7.551 1.00 89.62 187 GLY A O 1
ATOM 1393 N N . PRO A 1 188 ? 18.587 -2.171 -6.376 1.00 89.81 188 PRO A N 1
ATOM 1394 C CA . PRO A 1 188 ? 17.420 -1.986 -5.503 1.00 89.81 188 PRO A CA 1
ATOM 1395 C C . PRO A 1 188 ? 16.103 -1.727 -6.256 1.00 89.81 188 PRO A C 1
ATOM 1397 O O . PRO A 1 188 ? 15.010 -1.833 -5.692 1.00 89.81 188 PRO A O 1
ATOM 1400 N N . ARG A 1 189 ? 16.166 -1.431 -7.560 1.00 91.25 189 ARG A N 1
ATOM 1401 C CA . ARG A 1 189 ? 14.995 -1.356 -8.448 1.00 91.25 189 ARG A CA 1
ATOM 1402 C C . ARG A 1 189 ? 14.225 -2.682 -8.533 1.00 91.25 189 ARG A C 1
ATOM 1404 O O . ARG A 1 189 ? 12.997 -2.642 -8.634 1.00 91.25 189 ARG A O 1
ATOM 1411 N N . ASP A 1 190 ? 14.919 -3.813 -8.406 1.00 93.25 190 ASP A N 1
ATOM 1412 C CA . ASP A 1 190 ? 14.348 -5.162 -8.507 1.00 93.25 190 ASP A CA 1
ATOM 1413 C C . ASP A 1 190 ? 13.864 -5.719 -7.166 1.00 93.25 190 ASP A C 1
ATOM 1415 O O . ASP A 1 190 ? 13.187 -6.749 -7.157 1.00 93.25 190 ASP A O 1
ATOM 1419 N N . LEU A 1 191 ? 14.155 -5.024 -6.061 1.00 93.94 191 LEU A N 1
ATOM 1420 C CA . LEU A 1 191 ? 13.610 -5.321 -4.739 1.00 93.94 191 LEU A CA 1
ATOM 1421 C C . LEU A 1 191 ? 12.109 -5.024 -4.715 1.00 93.94 191 LEU A C 1
ATOM 1423 O O . LEU A 1 191 ? 11.710 -3.899 -5.006 1.00 93.94 191 LEU A O 1
ATOM 1427 N N . GLN A 1 192 ? 11.282 -5.993 -4.344 1.00 95.56 192 GLN A N 1
ATOM 1428 C CA . GLN A 1 192 ? 9.838 -5.834 -4.181 1.00 95.56 192 GLN A CA 1
ATOM 1429 C C . GLN A 1 192 ? 9.445 -6.217 -2.753 1.00 95.56 192 GLN A C 1
ATOM 1431 O O . GLN A 1 192 ? 9.437 -7.411 -2.440 1.00 95.56 192 GLN A O 1
ATOM 1436 N N . PRO A 1 193 ? 9.171 -5.243 -1.863 1.00 95.69 193 PRO A N 1
ATOM 1437 C CA . PRO A 1 193 ? 8.586 -5.540 -0.564 1.00 95.69 193 PRO A CA 1
ATOM 1438 C C . PRO A 1 193 ? 7.106 -5.875 -0.741 1.00 95.69 193 PRO A C 1
ATOM 1440 O O . PRO A 1 193 ? 6.442 -5.310 -1.609 1.00 95.69 193 PRO A O 1
ATOM 1443 N N . PHE A 1 194 ? 6.580 -6.782 0.076 1.00 96.50 194 PHE A N 1
ATOM 1444 C CA . PHE A 1 194 ? 5.181 -7.179 -0.041 1.00 96.50 194 PHE A CA 1
ATOM 1445 C C . PHE A 1 194 ? 4.547 -7.543 1.301 1.00 96.50 194 PHE A C 1
ATOM 1447 O O . PHE A 1 194 ? 3.552 -6.934 1.688 1.00 96.50 194 PHE A O 1
ATOM 1454 N N . GLY A 1 195 ? 5.084 -8.566 1.973 1.00 95.31 195 GLY A N 1
ATOM 1455 C CA . GLY A 1 195 ? 4.491 -9.131 3.188 1.00 95.31 195 GLY A CA 1
ATOM 1456 C C . GLY A 1 195 ? 4.783 -8.282 4.418 1.00 95.31 195 GLY A C 1
ATOM 1457 O O . GLY A 1 195 ? 5.878 -7.721 4.521 1.00 95.31 195 GLY A O 1
ATOM 1458 N N . LEU A 1 196 ? 3.837 -8.229 5.357 1.00 96.69 196 LEU A N 1
ATOM 1459 C CA . LEU A 1 196 ? 3.980 -7.489 6.606 1.00 96.69 196 LEU A CA 1
ATOM 1460 C C . LEU A 1 196 ? 3.661 -8.353 7.821 1.00 96.69 196 LEU A C 1
ATOM 1462 O O . LEU A 1 196 ? 2.718 -9.137 7.840 1.00 96.69 196 LEU A O 1
ATOM 1466 N N . LYS A 1 197 ? 4.442 -8.153 8.882 1.00 97.25 197 LYS A N 1
ATOM 1467 C CA . LYS A 1 197 ? 4.041 -8.544 10.231 1.00 97.25 197 LYS A CA 1
ATOM 1468 C C . LYS A 1 197 ? 4.407 -7.448 11.215 1.00 97.25 197 LYS A C 1
ATOM 1470 O O . LYS A 1 197 ? 5.575 -7.094 11.342 1.00 97.25 197 LYS A O 1
ATOM 1475 N N . VAL A 1 198 ? 3.432 -6.947 11.951 1.00 97.81 198 VAL A N 1
ATOM 1476 C CA . VAL A 1 198 ? 3.617 -5.947 12.996 1.00 97.81 198 VAL A CA 1
ATOM 1477 C C . VAL A 1 198 ? 3.481 -6.623 14.357 1.00 97.81 198 VAL A C 1
ATOM 1479 O O . VAL A 1 198 ? 2.617 -7.471 14.594 1.00 97.81 198 VAL A O 1
ATOM 1482 N N . THR A 1 199 ? 4.393 -6.277 15.256 1.00 95.69 199 THR A N 1
ATOM 1483 C CA . THR A 1 199 ? 4.387 -6.687 16.661 1.00 95.69 199 THR A CA 1
ATOM 1484 C C . THR A 1 199 ? 4.363 -5.443 17.545 1.00 95.69 199 THR A C 1
ATOM 1486 O O . THR A 1 199 ? 4.383 -4.318 17.055 1.00 95.69 199 THR A O 1
ATOM 1489 N N . GLY A 1 200 ? 4.356 -5.621 18.868 1.00 93.56 200 GLY A N 1
ATOM 1490 C CA . GLY A 1 200 ? 4.453 -4.483 19.788 1.00 93.56 200 GLY A CA 1
ATOM 1491 C C . GLY A 1 200 ? 5.780 -3.714 19.706 1.00 93.56 200 GLY A C 1
ATOM 1492 O O . GLY A 1 200 ? 5.865 -2.611 20.230 1.00 93.56 200 GLY A O 1
ATOM 1493 N N . THR A 1 201 ? 6.817 -4.277 19.081 1.00 95.00 201 THR A N 1
ATOM 1494 C CA . THR A 1 201 ? 8.161 -3.675 19.049 1.00 95.00 201 THR A CA 1
ATOM 1495 C C . THR A 1 201 ? 8.719 -3.487 17.645 1.00 95.00 201 THR A C 1
ATOM 1497 O O . THR A 1 201 ? 9.589 -2.638 17.463 1.00 95.00 201 THR A O 1
ATOM 1500 N N . HIS A 1 202 ? 8.240 -4.243 16.654 1.00 95.81 202 HIS A N 1
ATOM 1501 C CA . HIS A 1 202 ? 8.823 -4.245 15.316 1.00 95.81 202 HIS A CA 1
ATOM 1502 C C . HIS A 1 202 ? 7.781 -4.322 14.203 1.00 95.81 202 HIS A C 1
ATOM 1504 O O . HIS A 1 202 ? 6.720 -4.924 14.362 1.00 95.81 202 HIS A O 1
ATOM 1510 N N . VAL A 1 203 ? 8.149 -3.788 13.041 1.00 97.31 203 VAL A N 1
ATOM 1511 C CA . VAL A 1 203 ? 7.520 -4.092 11.752 1.00 97.31 203 VAL A CA 1
ATOM 1512 C C . VAL A 1 203 ? 8.483 -4.964 10.958 1.00 97.31 203 VAL A C 1
ATOM 1514 O O . VAL A 1 203 ? 9.608 -4.555 10.694 1.00 97.31 203 VAL A O 1
ATOM 1517 N N . TYR A 1 204 ? 8.054 -6.157 10.573 1.00 96.69 204 TYR A N 1
ATOM 1518 C CA . TYR A 1 204 ? 8.784 -7.061 9.692 1.00 96.69 204 TYR A CA 1
ATOM 1519 C C . TYR A 1 204 ? 8.243 -6.918 8.274 1.00 96.69 204 TYR A C 1
ATOM 1521 O O . TYR A 1 204 ? 7.029 -6.972 8.070 1.00 96.69 204 TYR A O 1
ATOM 1529 N N . VAL A 1 205 ? 9.142 -6.763 7.305 1.00 97.00 205 VAL A N 1
ATOM 1530 C CA . VAL A 1 205 ? 8.798 -6.610 5.889 1.00 97.00 205 VAL A CA 1
ATOM 1531 C C . VAL A 1 205 ? 9.477 -7.705 5.088 1.00 97.00 205 VAL A C 1
ATOM 1533 O O . VAL A 1 205 ? 10.706 -7.759 5.012 1.00 97.00 205 VAL A O 1
ATOM 1536 N N . GLY A 1 206 ? 8.668 -8.568 4.481 1.00 95.44 206 GLY A N 1
ATOM 1537 C CA . GLY A 1 206 ? 9.137 -9.557 3.518 1.00 95.44 206 GLY A CA 1
ATOM 1538 C C . GLY A 1 206 ? 9.377 -8.913 2.156 1.00 95.44 206 GLY A C 1
ATOM 1539 O O . GLY A 1 206 ? 8.546 -8.132 1.684 1.00 95.44 206 GLY A O 1
ATOM 1540 N N . PHE A 1 207 ? 10.488 -9.253 1.508 1.00 94.31 207 PHE A N 1
ATOM 1541 C CA . PHE A 1 207 ? 10.831 -8.756 0.179 1.00 94.31 207 PHE A CA 1
ATOM 1542 C C . PHE A 1 207 ? 11.388 -9.853 -0.731 1.00 94.31 207 PHE A C 1
ATOM 1544 O O . PHE A 1 207 ? 11.871 -10.895 -0.284 1.00 94.31 207 PHE A O 1
ATOM 1551 N N . THR A 1 208 ? 11.348 -9.589 -2.034 1.00 94.31 208 THR A N 1
ATOM 1552 C CA . THR A 1 208 ? 11.964 -10.425 -3.070 1.00 94.31 208 THR A CA 1
ATOM 1553 C C . THR A 1 208 ? 12.799 -9.562 -4.007 1.00 94.31 208 THR A C 1
ATOM 1555 O O . THR A 1 208 ? 12.316 -8.558 -4.524 1.00 94.31 208 THR A O 1
ATOM 1558 N N . CYS A 1 209 ? 14.041 -9.956 -4.259 1.00 94.25 209 CYS A N 1
ATOM 1559 C CA . CYS A 1 209 ? 14.824 -9.476 -5.389 1.00 94.25 209 CYS A CA 1
ATOM 1560 C C . CYS A 1 209 ? 14.414 -10.278 -6.624 1.00 94.25 209 CYS A C 1
ATOM 1562 O O . CYS A 1 209 ? 14.613 -11.488 -6.691 1.00 94.25 209 CYS A O 1
ATOM 1564 N N . THR A 1 210 ? 13.780 -9.605 -7.579 1.00 92.88 210 THR A N 1
ATOM 1565 C CA . THR A 1 210 ? 13.110 -10.271 -8.708 1.00 92.88 210 THR A CA 1
ATOM 1566 C C . THR A 1 210 ? 14.031 -10.634 -9.869 1.00 92.88 210 THR A C 1
ATOM 1568 O O . THR A 1 210 ? 13.597 -11.368 -10.753 1.00 92.88 210 THR A O 1
ATOM 1571 N N . ALA A 1 211 ? 15.262 -10.108 -9.899 1.00 93.81 211 ALA A N 1
ATOM 1572 C CA . ALA A 1 211 ? 16.189 -10.216 -11.031 1.00 93.81 211 ALA A CA 1
ATOM 1573 C C . ALA A 1 211 ? 15.566 -9.840 -12.390 1.00 93.81 211 ALA A C 1
ATOM 1575 O O . ALA A 1 211 ? 16.019 -10.287 -13.442 1.00 93.81 211 ALA A O 1
ATOM 1576 N N . ARG A 1 212 ? 14.489 -9.047 -12.400 1.00 91.31 212 ARG A N 1
ATOM 1577 C CA . ARG A 1 212 ? 13.767 -8.683 -13.620 1.00 91.31 212 ARG A CA 1
ATOM 1578 C C . ARG A 1 212 ? 14.657 -7.898 -14.582 1.00 91.31 212 ARG A C 1
ATOM 1580 O O . ARG A 1 212 ? 14.529 -8.067 -15.794 1.00 91.31 212 ARG A O 1
ATOM 1587 N N . SER A 1 213 ? 15.487 -7.010 -14.048 1.00 92.12 213 SER A N 1
ATOM 1588 C CA . SER A 1 213 ? 16.341 -6.120 -14.829 1.00 92.12 213 SER A CA 1
ATOM 1589 C C . SER A 1 213 ? 17.516 -6.872 -15.450 1.00 92.12 213 SER A C 1
ATOM 1591 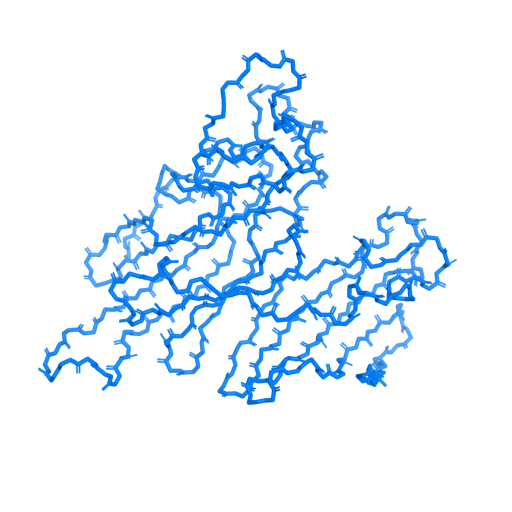O O . SER A 1 213 ? 17.813 -6.654 -16.621 1.00 92.12 213 SER A O 1
ATOM 1593 N N . SER A 1 214 ? 18.148 -7.778 -14.700 1.00 93.94 214 SER A N 1
ATOM 1594 C CA . SER A 1 214 ? 19.320 -8.535 -15.162 1.00 93.94 214 SER A CA 1
ATOM 1595 C C . SER A 1 214 ? 18.990 -9.860 -15.843 1.00 93.94 214 SER A C 1
ATOM 1597 O O . SER A 1 214 ? 19.818 -10.386 -16.581 1.00 93.94 214 SER A O 1
ATOM 1599 N N . GLN A 1 215 ? 17.819 -10.435 -15.551 1.00 94.56 215 GLN A N 1
ATOM 1600 C CA . GLN A 1 215 ? 17.434 -11.808 -15.899 1.00 94.56 215 GLN A CA 1
ATOM 1601 C C . GLN A 1 215 ? 18.421 -12.875 -15.391 1.00 94.56 215 GLN A C 1
ATOM 1603 O O . GLN A 1 215 ? 18.431 -14.009 -15.873 1.00 94.56 215 GLN A O 1
ATOM 1608 N N . ASN A 1 216 ? 19.249 -12.531 -14.400 1.00 92.44 216 ASN A N 1
ATOM 1609 C CA . ASN A 1 216 ? 20.282 -13.405 -13.869 1.00 92.44 216 ASN A CA 1
ATOM 1610 C C . ASN A 1 216 ? 19.847 -14.002 -12.530 1.00 92.44 216 ASN A C 1
ATOM 1612 O O . ASN A 1 216 ? 19.540 -13.288 -11.578 1.00 92.44 216 ASN A O 1
ATOM 1616 N N . ARG A 1 217 ? 19.898 -15.333 -12.425 1.00 90.31 217 ARG A N 1
ATOM 1617 C CA . ARG A 1 217 ? 19.563 -16.061 -11.193 1.00 90.31 217 ARG A CA 1
ATOM 1618 C C . ARG A 1 217 ? 20.379 -15.631 -9.969 1.00 90.31 217 ARG A C 1
ATOM 1620 O O . ARG A 1 217 ? 19.899 -15.811 -8.859 1.00 90.31 217 ARG A O 1
ATOM 1627 N N . ASN A 1 218 ? 21.576 -15.074 -10.157 1.00 87.75 218 ASN A N 1
ATOM 1628 C CA . ASN A 1 218 ? 22.422 -14.589 -9.063 1.00 87.75 218 ASN A CA 1
ATOM 1629 C C . ASN A 1 218 ? 21.854 -13.331 -8.382 1.00 87.75 218 ASN A C 1
ATOM 1631 O O . ASN A 1 218 ? 22.277 -12.997 -7.281 1.00 87.75 218 ASN A O 1
ATOM 1635 N N . ASP A 1 219 ? 20.895 -12.649 -9.014 1.00 90.00 219 ASP A N 1
ATOM 1636 C CA . ASP A 1 219 ? 20.178 -11.510 -8.430 1.00 90.00 219 ASP A CA 1
ATOM 1637 C C . ASP A 1 219 ? 18.845 -11.912 -7.785 1.00 90.00 219 ASP A C 1
ATOM 1639 O O . ASP A 1 219 ? 18.135 -11.051 -7.261 1.00 90.00 219 ASP A O 1
ATOM 1643 N N . LEU A 1 220 ? 18.481 -13.201 -7.833 1.00 91.12 220 LEU A N 1
ATOM 1644 C CA . LEU A 1 220 ? 17.304 -13.711 -7.141 1.00 91.12 220 LEU A CA 1
ATOM 1645 C C . LEU A 1 220 ? 17.620 -13.915 -5.666 1.00 91.12 220 LEU A C 1
ATOM 1647 O O . LEU A 1 220 ? 18.517 -14.673 -5.293 1.00 91.12 220 LEU A O 1
ATOM 1651 N N . ALA A 1 221 ? 16.814 -13.270 -4.837 1.00 89.31 221 ALA A N 1
ATOM 1652 C CA . ALA A 1 221 ? 16.932 -13.344 -3.395 1.00 89.31 221 ALA A CA 1
ATOM 1653 C C . ALA A 1 221 ? 15.572 -13.120 -2.745 1.00 89.31 221 ALA A C 1
ATOM 1655 O O . ALA A 1 221 ? 14.688 -12.479 -3.320 1.00 89.31 221 ALA A O 1
ATOM 1656 N N . ALA A 1 222 ? 15.413 -13.600 -1.522 1.00 91.06 222 ALA A N 1
ATOM 1657 C CA . ALA A 1 222 ? 14.266 -13.269 -0.691 1.00 91.06 222 ALA A CA 1
ATOM 1658 C C . ALA A 1 222 ? 14.708 -13.125 0.759 1.00 91.06 222 ALA A C 1
ATOM 1660 O O . ALA A 1 222 ? 15.667 -13.764 1.205 1.00 91.06 222 ALA A O 1
ATOM 1661 N N . GLY A 1 223 ? 14.000 -12.281 1.496 1.00 90.31 223 GLY A N 1
ATOM 1662 C CA . GLY A 1 223 ? 14.349 -12.017 2.876 1.00 90.31 223 GLY A CA 1
ATOM 1663 C C . GLY A 1 223 ? 13.302 -11.227 3.630 1.00 90.31 223 GLY A C 1
ATOM 1664 O O . GLY A 1 223 ? 12.239 -10.884 3.111 1.00 90.31 223 GLY A O 1
ATOM 1665 N N . VAL A 1 224 ? 13.640 -10.950 4.880 1.00 92.94 224 VAL A N 1
ATOM 1666 C CA . VAL A 1 224 ? 12.860 -10.152 5.813 1.00 92.94 224 VAL A CA 1
ATOM 1667 C C . VAL A 1 224 ? 13.789 -9.132 6.448 1.00 92.94 224 VAL A C 1
ATOM 1669 O O . VAL A 1 224 ? 14.800 -9.500 7.045 1.00 92.94 224 VAL A O 1
ATOM 1672 N N . VAL A 1 225 ? 13.431 -7.857 6.350 1.00 92.19 225 VAL A N 1
ATOM 1673 C CA . VAL A 1 225 ? 14.018 -6.787 7.169 1.00 92.19 225 VAL A CA 1
ATOM 1674 C C . VAL A 1 225 ? 13.062 -6.424 8.291 1.00 92.19 225 VAL A C 1
ATOM 1676 O O . VAL A 1 225 ? 11.859 -6.683 8.197 1.00 92.19 225 VAL A O 1
ATOM 1679 N N . ARG A 1 226 ? 13.584 -5.821 9.358 1.00 94.12 226 ARG A N 1
ATOM 1680 C CA . ARG A 1 226 ? 12.759 -5.370 10.477 1.00 94.12 226 ARG A CA 1
ATOM 1681 C C . ARG A 1 226 ? 13.045 -3.920 10.833 1.00 94.12 226 ARG A C 1
ATOM 1683 O O . ARG A 1 226 ? 14.178 -3.459 10.754 1.00 94.12 226 ARG A O 1
ATOM 1690 N N . TYR A 1 227 ? 12.000 -3.222 11.234 1.00 95.25 227 TYR A N 1
ATOM 1691 C CA . TYR A 1 227 ? 12.025 -1.843 11.686 1.00 95.25 227 TYR A CA 1
ATOM 1692 C C . TYR A 1 227 ? 11.644 -1.804 13.158 1.00 95.25 227 TYR A C 1
ATOM 1694 O O . TYR A 1 227 ? 10.607 -2.351 13.535 1.00 95.25 227 TYR A O 1
ATOM 1702 N N . ASN A 1 228 ? 12.468 -1.172 13.981 1.00 95.31 228 ASN A N 1
ATOM 1703 C CA . ASN A 1 228 ? 12.237 -1.035 15.410 1.00 95.31 228 ASN A CA 1
ATOM 1704 C C . ASN A 1 228 ? 11.370 0.197 15.685 1.00 95.31 228 ASN A C 1
ATOM 1706 O O . ASN A 1 228 ? 11.748 1.331 15.388 1.00 95.31 228 ASN A O 1
ATOM 1710 N N . LEU A 1 229 ? 10.196 -0.036 16.271 1.00 94.56 229 LEU A N 1
ATOM 1711 C CA . LEU A 1 229 ? 9.195 1.000 16.527 1.00 94.56 229 LEU A CA 1
ATOM 1712 C C . LEU A 1 229 ? 9.596 1.967 17.650 1.00 94.56 229 LEU A C 1
ATOM 1714 O O . LEU A 1 229 ? 9.043 3.062 17.723 1.00 94.56 229 LEU A O 1
ATOM 1718 N N . ALA A 1 230 ? 10.526 1.579 18.527 1.00 94.00 230 ALA A N 1
ATOM 1719 C CA . ALA A 1 230 ? 10.986 2.426 19.624 1.00 94.00 230 ALA A CA 1
ATOM 1720 C C . ALA A 1 230 ? 12.106 3.374 19.179 1.00 94.00 230 ALA A C 1
ATOM 1722 O O . ALA A 1 230 ? 12.096 4.553 19.529 1.00 94.00 230 ALA A O 1
ATOM 1723 N N . THR A 1 231 ? 13.065 2.871 18.398 1.00 94.94 231 THR A N 1
ATOM 1724 C CA . THR A 1 231 ? 14.212 3.662 17.918 1.00 94.94 231 THR A CA 1
ATOM 1725 C C . THR A 1 231 ? 13.949 4.349 16.581 1.00 94.94 231 THR A C 1
ATOM 1727 O O . THR A 1 231 ? 14.728 5.206 16.174 1.00 94.94 231 THR A O 1
ATOM 1730 N N . ASN A 1 232 ? 12.849 4.002 15.909 1.00 93.12 232 ASN A N 1
ATOM 1731 C CA . ASN A 1 232 ? 12.499 4.459 14.569 1.00 93.12 232 ASN A CA 1
ATOM 1732 C C . ASN A 1 232 ? 13.568 4.144 13.505 1.00 93.12 232 ASN A C 1
ATOM 1734 O O . ASN A 1 232 ? 13.729 4.904 12.547 1.00 93.12 232 ASN A O 1
ATOM 1738 N N . ALA A 1 233 ? 14.271 3.019 13.646 1.00 92.06 233 ALA A N 1
ATOM 1739 C CA . ALA A 1 233 ? 15.372 2.625 12.770 1.00 92.06 233 ALA A CA 1
ATOM 1740 C C . ALA A 1 233 ? 15.151 1.249 12.126 1.00 92.06 233 ALA A C 1
ATOM 1742 O O . ALA A 1 233 ? 14.536 0.355 12.713 1.00 92.06 233 ALA A O 1
ATOM 1743 N N . TRP A 1 234 ? 15.682 1.079 10.913 1.00 90.88 234 TRP A N 1
ATOM 1744 C CA . TRP A 1 234 ? 15.808 -0.236 10.288 1.00 90.88 234 TRP A CA 1
ATOM 1745 C C . TRP A 1 234 ? 16.972 -0.993 10.910 1.00 90.88 234 TRP A C 1
ATOM 1747 O O . TRP A 1 234 ? 18.053 -0.441 11.094 1.00 90.88 234 TRP A O 1
ATOM 1757 N N . GLU A 1 235 ? 16.744 -2.264 11.201 1.00 87.00 235 GLU A N 1
ATOM 1758 C CA . GLU A 1 235 ? 17.766 -3.185 11.676 1.00 87.00 235 GLU A CA 1
ATOM 1759 C C . GLU A 1 235 ? 18.071 -4.223 10.588 1.00 87.00 235 GLU A C 1
ATOM 1761 O O . GLU A 1 235 ? 17.279 -4.437 9.660 1.00 87.00 235 GLU A O 1
ATOM 1766 N N . GLY A 1 236 ? 19.223 -4.889 10.714 1.00 69.50 236 GLY A N 1
ATOM 1767 C CA . GLY A 1 236 ? 19.619 -5.980 9.827 1.00 69.50 236 GLY A CA 1
ATOM 1768 C C . GLY A 1 236 ? 18.527 -7.047 9.660 1.00 69.50 236 GLY A C 1
ATOM 1769 O O . GLY A 1 236 ? 17.748 -7.331 10.573 1.00 69.50 236 GLY A O 1
ATOM 1770 N N . GLY A 1 237 ? 18.473 -7.629 8.462 1.00 65.88 237 GLY A N 1
ATOM 1771 C CA . GLY A 1 237 ? 17.485 -8.630 8.072 1.00 65.88 237 GLY A CA 1
ATOM 1772 C C . GLY A 1 237 ? 18.075 -10.026 7.877 1.00 65.88 237 GLY A C 1
ATOM 1773 O O . GLY A 1 237 ? 19.288 -10.213 7.809 1.00 65.88 237 GLY A O 1
ATOM 1774 N N . LEU A 1 238 ? 17.191 -11.011 7.746 1.00 63.88 238 LEU A N 1
ATOM 1775 C CA . LEU A 1 238 ? 17.519 -12.359 7.279 1.00 63.88 238 LEU A CA 1
ATOM 1776 C C . LEU A 1 238 ? 17.235 -12.428 5.780 1.00 63.88 238 LEU A C 1
ATOM 1778 O O . LEU A 1 238 ? 16.105 -12.155 5.377 1.00 63.88 238 LEU A O 1
ATOM 1782 N N . TRP A 1 239 ? 18.201 -12.812 4.950 1.00 66.75 239 TRP A N 1
ATOM 1783 C CA . TRP A 1 239 ? 17.944 -13.035 3.524 1.00 66.75 239 TRP A CA 1
ATOM 1784 C C . TRP A 1 239 ? 18.833 -14.142 2.957 1.00 66.75 239 TRP A C 1
ATOM 1786 O O . TRP A 1 239 ? 19.850 -14.516 3.537 1.00 66.75 239 TRP A O 1
ATOM 1796 N N . SER A 1 240 ? 18.399 -14.728 1.848 1.00 59.59 240 SER A N 1
ATOM 1797 C CA . SER A 1 240 ? 19.132 -15.776 1.132 1.00 59.59 240 SER A CA 1
ATOM 1798 C C . SER A 1 240 ? 19.371 -15.341 -0.310 1.00 59.59 240 SER A C 1
ATOM 1800 O O . SER A 1 240 ? 18.474 -14.767 -0.932 1.00 59.59 240 SER A O 1
ATOM 1802 N N . ASN A 1 241 ? 20.572 -15.622 -0.824 1.00 53.88 241 ASN A N 1
ATOM 1803 C CA . ASN A 1 241 ? 20.951 -15.443 -2.226 1.00 53.88 241 ASN A CA 1
ATOM 1804 C C . ASN A 1 241 ? 21.165 -16.817 -2.843 1.00 53.88 241 ASN A C 1
ATOM 1806 O O . ASN A 1 241 ? 22.069 -17.538 -2.427 1.00 53.88 241 ASN A O 1
ATOM 1810 N N . GLY A 1 242 ? 20.369 -17.181 -3.847 1.00 49.75 242 GLY A N 1
ATOM 1811 C CA . GLY A 1 242 ? 20.495 -18.503 -4.460 1.00 49.75 242 GLY A CA 1
ATOM 1812 C C . GLY A 1 242 ? 20.345 -19.662 -3.458 1.00 49.75 242 GLY A C 1
ATOM 1813 O O . GLY A 1 242 ? 19.848 -19.503 -2.348 1.00 49.75 242 GLY A O 1
ATOM 1814 N N . TRP A 1 243 ? 20.732 -20.865 -3.881 1.00 38.69 243 TRP A N 1
ATOM 1815 C CA . TRP A 1 243 ? 20.555 -22.109 -3.116 1.00 38.69 243 TRP A CA 1
ATOM 1816 C C . TRP A 1 243 ? 21.568 -22.276 -1.963 1.00 38.69 243 TRP A C 1
ATOM 1818 O O . TRP A 1 243 ? 21.539 -23.290 -1.265 1.00 38.69 243 TRP A O 1
ATOM 1828 N N . ASP A 1 244 ? 22.424 -21.278 -1.729 1.00 42.09 244 ASP A N 1
ATOM 1829 C CA . ASP A 1 244 ? 23.554 -21.334 -0.798 1.00 42.09 244 ASP A CA 1
ATOM 1830 C C . ASP A 1 244 ? 23.166 -20.801 0.592 1.00 42.09 244 ASP A C 1
ATOM 1832 O O . ASP A 1 244 ? 23.782 -19.891 1.139 1.00 42.09 244 ASP A O 1
ATOM 1836 N N . GLY A 1 245 ? 22.122 -21.390 1.180 1.00 46.50 245 GLY A N 1
ATOM 1837 C CA . GLY A 1 245 ? 21.768 -21.201 2.589 1.00 46.50 245 GLY A CA 1
ATOM 1838 C C . GLY A 1 245 ? 21.266 -19.805 2.995 1.00 46.50 245 GLY A C 1
ATOM 1839 O O . GLY A 1 245 ? 21.242 -18.839 2.236 1.00 46.50 245 GLY A O 1
ATOM 1840 N N . TRP A 1 246 ? 20.801 -19.712 4.243 1.00 41.47 246 TRP A N 1
ATOM 1841 C CA . TRP A 1 246 ? 20.385 -18.452 4.859 1.00 41.47 246 TRP A CA 1
ATOM 1842 C C . TRP A 1 246 ? 21.609 -17.712 5.398 1.00 41.47 246 TRP A C 1
ATOM 1844 O O . TRP A 1 246 ? 22.293 -18.217 6.288 1.00 41.47 246 TRP A O 1
ATOM 1854 N N . GLY A 1 247 ? 21.864 -16.508 4.888 1.00 46.41 247 GLY A N 1
ATOM 1855 C CA . GLY A 1 247 ? 22.879 -15.606 5.419 1.00 46.41 247 GLY A CA 1
ATOM 1856 C C . GLY A 1 247 ? 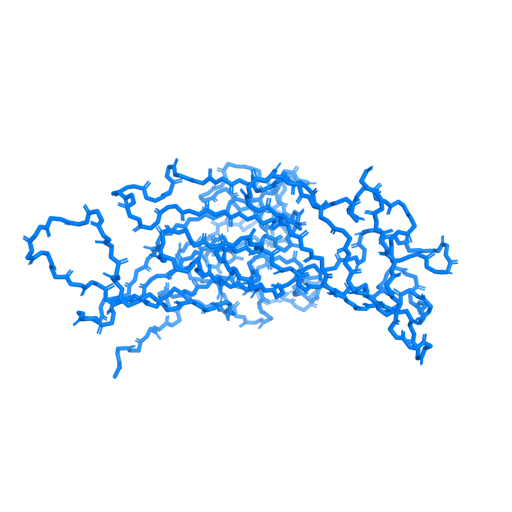22.243 -14.561 6.334 1.00 46.41 247 GLY A C 1
ATOM 1857 O O . GLY A 1 247 ? 21.374 -13.794 5.921 1.00 46.41 247 GLY A O 1
ATOM 1858 N N . LEU A 1 248 ? 22.694 -14.484 7.585 1.00 40.47 248 LEU A N 1
ATOM 1859 C CA . LEU A 1 248 ? 22.546 -13.263 8.374 1.00 40.47 248 LEU A CA 1
ATOM 1860 C C . LEU A 1 248 ? 23.609 -12.286 7.875 1.00 40.47 248 LEU A C 1
ATOM 1862 O O . LEU A 1 248 ? 24.761 -12.381 8.286 1.00 40.47 248 LEU A O 1
ATOM 1866 N N . THR A 1 249 ? 23.257 -11.354 6.995 1.00 47.19 249 THR A N 1
ATOM 1867 C CA . THR A 1 249 ? 24.082 -10.151 6.854 1.00 47.19 249 THR A CA 1
ATOM 1868 C C . THR A 1 249 ? 23.373 -9.040 7.598 1.00 47.19 249 THR A C 1
ATOM 1870 O O . THR A 1 249 ? 22.308 -8.577 7.180 1.00 47.19 249 THR A O 1
ATOM 1873 N N . ALA A 1 250 ? 23.955 -8.622 8.718 1.00 38.19 250 ALA A N 1
ATOM 1874 C CA . ALA A 1 250 ? 23.608 -7.343 9.300 1.00 38.19 250 ALA A CA 1
ATOM 1875 C C . ALA A 1 250 ? 23.826 -6.280 8.215 1.00 38.19 250 ALA A C 1
ATOM 1877 O O . ALA A 1 250 ? 24.911 -6.167 7.648 1.00 38.19 250 ALA A O 1
ATOM 1878 N N . PHE A 1 251 ? 22.770 -5.548 7.877 1.00 44.41 251 PHE A N 1
ATOM 1879 C CA . PHE A 1 251 ? 22.968 -4.227 7.314 1.00 44.41 251 PHE A CA 1
ATOM 1880 C C . PHE A 1 251 ? 23.342 -3.380 8.519 1.00 44.41 251 PHE A C 1
ATOM 1882 O O . PHE A 1 251 ? 22.461 -3.023 9.301 1.00 44.41 251 PHE A O 1
ATOM 1889 N N . ASP A 1 252 ? 24.642 -3.187 8.738 1.00 29.95 252 ASP A N 1
ATOM 1890 C CA . ASP A 1 252 ? 25.085 -2.148 9.656 1.00 29.95 252 ASP A CA 1
ATOM 1891 C C . ASP A 1 252 ? 24.505 -0.828 9.137 1.00 29.95 252 ASP A C 1
ATOM 1893 O O . ASP A 1 252 ? 24.606 -0.514 7.944 1.00 29.95 252 ASP A O 1
ATOM 1897 N N . ALA A 1 253 ? 23.764 -0.170 10.026 1.00 33.91 253 ALA A N 1
ATOM 1898 C CA . ALA A 1 253 ? 23.058 1.079 9.785 1.00 33.91 253 ALA A CA 1
ATOM 1899 C C . ALA A 1 253 ? 24.027 2.241 9.538 1.00 33.91 253 ALA A C 1
ATOM 1901 O O . ALA A 1 253 ? 25.099 2.265 10.186 1.00 33.91 253 ALA A O 1
#